Protein AF-A0A6J4LYB2-F1 (afdb_monomer_lite)

Foldseek 3Di:
DVVVCVVVVNPDDDDDDPVNLVVCLPDLNNVCVCCPPVVDDDDPVSVVSVCVPCVVVVVVVVVVVVVVVVQVVLLVVLVVQQQPFFFKKKKKFFFPDWDDCVQLDWKKKWKWWADPPPQWQWHIKIWMWTWDDDVVDDTDIKIKIWTWGWFQDFDPDDDDDTDRDTDTDTFIDFDDDDDGTDRMDMGMGGHDPVPPPPTDGIGNNRSAFIWMKMKMFPSVLQGTQKMFMDTPQFTQWMDGPVQWDWAWDQCVPVPPCDVDDDDPVRNPTTMTITGGVPDPTIGRHVPHRTDGNDDPPPD

pLDDT: mean 74.12, std 17.48, range [31.11, 93.94]

Secondary structure (DSSP, 8-state):
-HHHHHTTT--------HHHHHHHHHSTTTHHHHHHTT-PPPPHHHHHHHHHHHHHHHHHHHHHHHHHHHHHHHHHHHHHHTTSB--EEEEEEEEEEEE-HHHH-S-EEEEEEE-SSS-SSEEEEEEEEEEEEETTEEEEEEEEEEEEEEEEE----SSS----EEEEEEE-------SS-EEEEEEEEE--TTS---S-PPBGGGGTT-EEEEEEEHHHHTTEEEEEEEETTEEEEEEETTTEEEEEE-HHHH-TT-SSPPPHHHHTSPEEEEEETT-SSEEP--SSPPPBS-PPP--

Organism: NCBI:txid203437

Structure (mmCIF, N/CA/C/O backbone):
data_AF-A0A6J4LYB2-F1
#
_entry.id   AF-A0A6J4LYB2-F1
#
loop_
_atom_site.group_PDB
_atom_site.id
_atom_site.type_symbol
_atom_site.label_atom_id
_atom_site.label_alt_id
_atom_site.label_comp_id
_atom_site.label_asym_id
_atom_site.label_entity_id
_atom_site.label_seq_id
_atom_site.pdbx_PDB_ins_code
_atom_site.Cartn_x
_atom_site.Cartn_y
_atom_site.Cartn_z
_atom_site.occupancy
_atom_site.B_iso_or_equiv
_atom_site.auth_seq_id
_atom_site.auth_comp_id
_atom_site.auth_asym_id
_atom_site.auth_atom_id
_atom_site.pdbx_PDB_model_num
ATOM 1 N N . MET A 1 1 ? -36.894 -29.390 40.371 1.00 54.56 1 MET A N 1
ATOM 2 C CA . MET A 1 1 ? -36.621 -28.093 39.705 1.00 54.56 1 MET A CA 1
ATOM 3 C C . MET A 1 1 ? -35.596 -28.221 38.573 1.00 54.56 1 MET A C 1
ATOM 5 O O . MET A 1 1 ? -35.936 -27.873 37.451 1.00 54.56 1 MET A O 1
ATOM 9 N N . ALA A 1 2 ? -34.416 -28.811 38.806 1.00 55.34 2 ALA A N 1
ATOM 10 C CA . ALA A 1 2 ? -33.354 -28.963 37.793 1.00 55.34 2 ALA A CA 1
ATOM 11 C C . ALA A 1 2 ? -33.771 -29.692 36.489 1.00 55.34 2 ALA A C 1
ATOM 13 O O . ALA A 1 2 ? -33.409 -29.270 35.396 1.00 55.34 2 ALA A O 1
ATOM 14 N N . LEU A 1 3 ? -34.611 -30.732 36.581 1.00 55.22 3 LEU A N 1
ATOM 15 C CA . LEU A 1 3 ? -35.122 -31.490 35.422 1.00 55.22 3 LEU A CA 1
ATOM 16 C C . LEU A 1 3 ? -36.069 -30.681 34.510 1.00 55.22 3 LEU A C 1
ATOM 18 O O . LEU A 1 3 ? -36.157 -30.953 33.315 1.00 55.22 3 LEU A O 1
ATOM 22 N N . LYS A 1 4 ? -36.762 -29.673 35.061 1.00 66.94 4 LYS A N 1
ATOM 23 C CA . LYS A 1 4 ? -37.640 -28.760 34.304 1.00 66.94 4 LYS A CA 1
ATOM 24 C C . LYS A 1 4 ? -36.830 -27.651 33.617 1.00 66.94 4 LYS A C 1
ATOM 26 O O . LYS A 1 4 ? -37.165 -27.272 32.505 1.00 66.94 4 LYS A O 1
ATOM 31 N N . ALA A 1 5 ? -35.749 -27.189 34.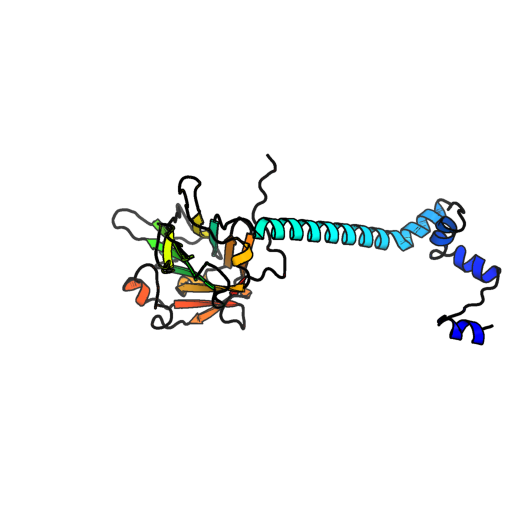255 1.00 65.12 5 ALA A N 1
ATOM 32 C CA . ALA A 1 5 ? -34.856 -26.147 33.741 1.00 65.12 5 ALA A CA 1
ATOM 33 C C . ALA A 1 5 ? -33.996 -26.628 32.557 1.00 65.12 5 ALA A C 1
ATOM 35 O O . ALA A 1 5 ? -33.905 -25.932 31.549 1.00 65.12 5 ALA A O 1
ATOM 36 N N . ARG A 1 6 ? -33.463 -27.859 32.610 1.00 66.19 6 ARG A N 1
ATOM 37 C CA . ARG A 1 6 ? -32.728 -28.449 31.472 1.00 66.19 6 ARG A CA 1
ATOM 38 C C . ARG A 1 6 ? -33.591 -28.623 30.220 1.00 66.19 6 ARG A C 1
ATOM 40 O O . ARG A 1 6 ? -33.112 -28.403 29.117 1.00 66.19 6 ARG A O 1
ATOM 47 N N . LYS A 1 7 ? -34.878 -28.958 30.379 1.00 73.44 7 LYS A N 1
ATOM 48 C CA . LYS A 1 7 ? -35.835 -29.018 29.258 1.00 73.44 7 LYS A CA 1
ATOM 49 C C . LYS A 1 7 ? -36.117 -27.651 28.613 1.00 73.44 7 LYS A C 1
ATOM 51 O O . LYS A 1 7 ? -36.632 -27.629 27.504 1.00 73.44 7 LYS A O 1
ATOM 56 N N . ALA A 1 8 ? -35.785 -26.545 29.283 1.00 74.88 8 ALA A N 1
ATOM 57 C CA . ALA A 1 8 ? -35.933 -25.179 28.778 1.00 74.88 8 ALA A CA 1
ATOM 58 C C . ALA A 1 8 ? -34.613 -24.581 28.242 1.00 74.88 8 ALA A C 1
ATOM 60 O O . ALA A 1 8 ? -34.546 -23.379 28.013 1.00 74.88 8 ALA A O 1
ATOM 61 N N . GLY A 1 9 ? -33.562 -25.394 28.064 1.00 78.94 9 GLY A N 1
ATOM 62 C CA . GLY A 1 9 ? -32.272 -24.940 27.524 1.00 78.94 9 GLY A CA 1
ATOM 63 C C . GLY A 1 9 ? -31.350 -24.257 28.539 1.00 78.94 9 GLY A C 1
ATOM 64 O O . GLY A 1 9 ? -30.361 -23.649 28.149 1.00 78.94 9 GLY A O 1
ATOM 65 N N . ILE A 1 10 ? -31.649 -24.344 29.839 1.00 71.62 10 ILE A N 1
ATOM 66 C CA . ILE A 1 10 ? -30.802 -23.761 30.884 1.00 71.62 10 ILE A CA 1
ATOM 67 C C . ILE A 1 10 ? -29.710 -24.774 31.261 1.00 71.62 10 ILE A C 1
ATOM 69 O O . ILE A 1 10 ? -29.999 -25.804 31.879 1.00 71.62 10 ILE A O 1
ATOM 73 N N . GLU A 1 11 ? -28.462 -24.483 30.881 1.00 72.38 11 GLU A N 1
ATOM 74 C CA . GLU A 1 11 ? -27.293 -25.350 31.113 1.00 72.38 11 GLU A CA 1
ATOM 75 C C . GLU A 1 11 ? -26.788 -25.328 32.563 1.00 72.38 11 GLU A C 1
ATOM 77 O O . GLU A 1 11 ? -26.289 -26.343 33.055 1.00 72.38 11 GLU A O 1
ATOM 82 N N . PHE A 1 12 ? -26.967 -24.211 33.273 1.00 68.31 12 PHE A N 1
ATOM 83 C CA . PHE A 1 12 ? -26.454 -24.015 34.627 1.00 68.31 12 PHE A CA 1
ATOM 84 C C . PHE A 1 12 ? -27.485 -23.324 35.527 1.00 68.31 12 PHE A C 1
ATOM 86 O O . PHE A 1 12 ? -28.098 -22.330 35.144 1.00 68.31 12 PHE A O 1
ATOM 93 N N . VAL A 1 13 ? -27.683 -23.862 36.734 1.00 73.94 13 VAL A N 1
ATOM 94 C CA . VAL A 1 13 ? -28.545 -23.281 37.771 1.00 73.94 13 VAL A CA 1
ATOM 95 C C . VAL A 1 13 ? -27.754 -23.257 39.070 1.00 73.94 13 VAL A C 1
ATOM 97 O O . VAL A 1 13 ? -27.497 -24.315 39.643 1.00 73.94 13 VAL A O 1
ATOM 100 N N . ASP A 1 14 ? -27.400 -22.060 39.532 1.00 75.69 14 ASP A N 1
ATOM 101 C CA . ASP A 1 14 ? -26.816 -21.856 40.857 1.00 75.69 14 ASP A CA 1
ATOM 102 C C . ASP A 1 14 ? -27.898 -21.390 41.837 1.00 75.69 14 ASP A C 1
ATOM 104 O O . ASP A 1 14 ? -28.710 -20.515 41.524 1.00 75.69 14 ASP A O 1
ATOM 108 N N . VAL A 1 15 ? -27.934 -21.996 43.022 1.00 81.38 15 VAL A N 1
ATOM 109 C CA . VAL A 1 15 ? -28.885 -21.641 44.080 1.00 81.38 15 VAL A CA 1
ATOM 110 C C . VAL A 1 15 ? -28.128 -20.859 45.138 1.00 81.38 15 VAL A C 1
ATOM 112 O O . VAL A 1 15 ? -27.471 -21.421 46.014 1.00 81.38 15 VAL A O 1
ATOM 115 N N . LEU A 1 16 ? -28.237 -19.537 45.059 1.00 82.12 16 LEU A N 1
ATOM 116 C CA . LEU A 1 16 ? -27.582 -18.631 45.992 1.00 82.12 16 LEU A CA 1
ATOM 117 C C . LEU A 1 16 ? -28.494 -18.336 47.182 1.00 82.12 16 LEU A C 1
ATOM 119 O O . LEU A 1 16 ? -29.632 -17.892 47.038 1.00 82.12 16 LEU A O 1
ATOM 123 N N . HIS A 1 17 ? -27.975 -18.550 48.386 1.00 87.19 17 HIS A N 1
ATOM 124 C CA . HIS A 1 17 ? -28.614 -18.068 49.608 1.00 87.19 17 HIS A CA 1
ATOM 125 C C . HIS A 1 17 ? -28.361 -16.564 49.765 1.00 87.19 17 HIS A C 1
ATOM 127 O O . HIS A 1 17 ? -27.349 -16.053 49.279 1.00 87.19 17 HIS A O 1
ATOM 133 N N . ARG A 1 18 ? -29.250 -15.860 50.482 1.00 86.88 18 ARG A N 1
ATOM 134 C CA . ARG A 1 18 ? -29.205 -14.393 50.653 1.00 86.88 18 ARG A CA 1
ATOM 135 C C . ARG A 1 18 ? -27.814 -13.873 51.024 1.00 86.88 18 ARG A C 1
ATOM 137 O O . ARG A 1 18 ? -27.366 -12.884 50.459 1.00 86.88 18 ARG A O 1
ATOM 144 N N . GLU A 1 19 ? -27.136 -14.555 51.940 1.00 87.50 19 GLU A N 1
ATOM 145 C CA . GLU A 1 19 ? -25.815 -14.147 52.418 1.00 87.50 19 GLU A CA 1
ATOM 146 C C . GLU A 1 19 ? -24.733 -14.272 51.340 1.00 87.50 19 GLU A C 1
ATOM 148 O O . GLU A 1 19 ? -23.921 -13.374 51.151 1.00 87.50 19 GLU A O 1
ATOM 153 N N . ARG A 1 20 ? -24.771 -15.348 50.552 1.00 86.50 20 ARG A N 1
ATOM 154 C CA . ARG A 1 20 ? -23.831 -15.557 49.447 1.00 86.50 20 ARG A CA 1
ATOM 155 C C . ARG A 1 20 ? -24.062 -14.554 48.318 1.00 86.50 20 ARG A C 1
ATOM 157 O O . ARG A 1 20 ? -23.108 -14.075 47.718 1.00 86.50 20 ARG A O 1
ATOM 164 N N . LEU A 1 21 ? -25.324 -14.210 48.068 1.00 85.94 21 LEU A N 1
ATOM 165 C CA . LEU A 1 21 ? -25.704 -13.183 47.103 1.00 85.94 21 LEU A CA 1
ATOM 166 C C . LEU A 1 21 ? -25.246 -11.788 47.559 1.00 85.94 21 LEU A C 1
ATOM 168 O O . LEU A 1 21 ? -24.725 -11.036 46.744 1.00 85.94 21 LEU A O 1
ATOM 172 N N . ARG A 1 22 ? -25.355 -11.476 48.859 1.00 86.75 22 ARG A N 1
ATOM 173 C CA . ARG A 1 22 ? -24.789 -10.253 49.454 1.00 86.75 22 ARG A CA 1
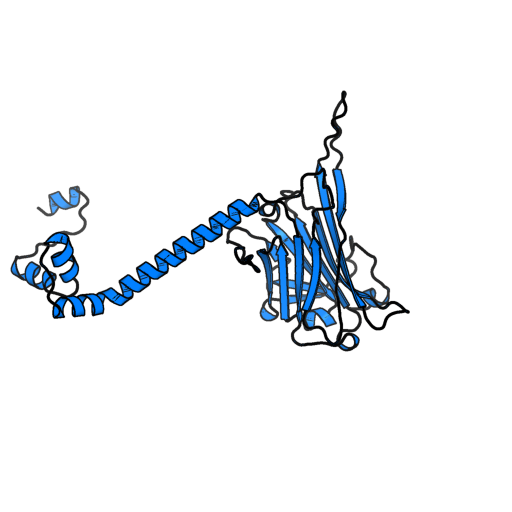ATOM 174 C C . ARG A 1 22 ? -23.280 -10.174 49.231 1.00 86.75 22 ARG A C 1
ATOM 176 O O . ARG A 1 22 ? -22.812 -9.197 48.666 1.00 86.75 22 ARG A O 1
ATOM 183 N N . ILE A 1 23 ? -22.546 -11.228 49.587 1.00 87.00 23 ILE A N 1
ATOM 184 C CA . ILE A 1 23 ? -21.082 -11.282 49.435 1.00 87.00 23 ILE A CA 1
ATOM 185 C C . ILE A 1 23 ? -20.659 -11.068 47.975 1.00 87.00 23 ILE A C 1
ATOM 187 O O . ILE A 1 23 ? -19.718 -10.326 47.712 1.00 87.00 23 ILE A O 1
ATOM 191 N N . LEU A 1 24 ? -21.356 -11.691 47.019 1.00 87.38 24 LEU A N 1
ATOM 192 C CA . LEU A 1 24 ? -21.065 -11.518 45.593 1.00 87.38 24 LEU A CA 1
ATOM 193 C C . LEU A 1 24 ? -21.338 -10.088 45.114 1.00 87.38 24 LEU A C 1
ATOM 195 O O . LEU A 1 24 ? -20.547 -9.548 44.347 1.00 87.38 24 LEU A O 1
ATOM 199 N N . LEU A 1 25 ? -22.435 -9.479 45.569 1.00 87.56 25 LEU A N 1
ATOM 200 C CA . LEU A 1 25 ? -22.799 -8.106 45.222 1.00 87.56 25 LEU A CA 1
ATOM 201 C C . LEU A 1 25 ? -21.871 -7.062 45.857 1.00 87.56 25 LEU A C 1
ATOM 203 O O . LEU A 1 25 ? -21.622 -6.033 45.237 1.00 87.56 25 LEU A O 1
ATOM 207 N N . ASP A 1 26 ? -21.358 -7.327 47.057 1.00 87.31 26 ASP A N 1
ATOM 208 C CA . ASP A 1 26 ? -20.425 -6.447 47.771 1.00 87.31 26 ASP A CA 1
ATOM 209 C C . ASP A 1 26 ? -18.973 -6.589 47.277 1.00 87.31 26 ASP A C 1
ATOM 211 O O . ASP A 1 26 ? -18.116 -5.770 47.607 1.00 87.31 26 ASP A O 1
ATOM 215 N N . GLY A 1 27 ? -18.687 -7.611 46.464 1.00 86.06 27 GLY A N 1
ATOM 216 C CA . GLY A 1 27 ? -17.396 -7.792 45.810 1.00 86.06 27 GLY A CA 1
ATOM 217 C C . GLY A 1 27 ? -17.209 -6.903 44.566 1.00 86.06 27 GLY A C 1
ATOM 218 O O . GLY A 1 27 ? -18.190 -6.435 43.986 1.00 86.06 27 GLY A O 1
ATOM 219 N N . PRO A 1 28 ? -15.963 -6.724 44.077 1.00 84.50 28 PRO A N 1
ATOM 220 C CA . PRO A 1 28 ? -15.638 -5.848 42.938 1.00 84.50 28 PRO A CA 1
ATOM 221 C C . PRO A 1 28 ? -16.412 -6.154 41.647 1.00 84.50 28 PRO A C 1
ATOM 223 O O . PRO A 1 28 ? -16.726 -5.248 40.873 1.00 84.50 28 PRO A O 1
ATOM 226 N N . ASP A 1 29 ? -16.730 -7.429 41.416 1.00 85.81 29 ASP A N 1
ATOM 227 C CA . ASP A 1 29 ? -17.478 -7.876 40.239 1.00 85.81 29 ASP A CA 1
ATOM 228 C C . ASP A 1 29 ? -19.001 -7.634 40.389 1.00 85.81 29 ASP A C 1
ATOM 230 O O . ASP A 1 29 ? -19.727 -7.569 39.398 1.00 85.81 29 ASP A O 1
ATOM 234 N N . GLY A 1 30 ? -19.494 -7.445 41.619 1.00 89.06 30 GLY A N 1
ATOM 235 C CA . GLY A 1 30 ? -20.903 -7.204 41.943 1.00 89.06 30 GLY A CA 1
ATOM 236 C C . GLY A 1 30 ? -21.306 -5.730 42.035 1.00 89.06 30 GLY A C 1
ATOM 237 O O . GLY A 1 30 ? -22.491 -5.412 41.885 1.00 89.06 30 GLY A O 1
ATOM 238 N N . LEU A 1 31 ? -20.338 -4.820 42.206 1.00 91.31 31 LEU A N 1
ATOM 239 C CA . LEU A 1 31 ? -20.582 -3.375 42.330 1.00 91.31 31 LEU A CA 1
ATOM 240 C C . LEU A 1 31 ? -21.328 -2.802 41.114 1.00 91.31 31 LEU A C 1
ATOM 242 O O . LEU A 1 31 ? -22.255 -2.005 41.273 1.00 91.31 31 LEU A O 1
ATOM 246 N N . ALA A 1 32 ? -20.986 -3.263 39.906 1.00 87.12 32 ALA A N 1
ATOM 247 C CA . ALA A 1 32 ? -21.669 -2.870 38.673 1.00 87.12 32 ALA A CA 1
ATOM 248 C C . ALA A 1 32 ? -23.157 -3.253 38.705 1.00 87.12 32 ALA A C 1
ATOM 250 O O . ALA A 1 32 ? -24.024 -2.433 38.409 1.00 87.12 32 ALA A O 1
ATOM 251 N N . ALA A 1 33 ? -23.462 -4.484 39.126 1.00 88.88 33 ALA A N 1
ATOM 252 C CA . ALA A 1 33 ? -24.828 -4.986 39.205 1.00 88.88 33 ALA A CA 1
ATOM 253 C C . ALA A 1 33 ? -25.643 -4.292 40.312 1.00 88.88 33 ALA A C 1
ATOM 255 O O . ALA A 1 33 ? -26.822 -3.988 40.102 1.00 88.88 33 ALA A O 1
ATOM 256 N N . ARG A 1 34 ? -25.019 -3.981 41.462 1.00 91.81 34 ARG A N 1
ATOM 257 C CA . ARG A 1 34 ? -25.632 -3.169 42.533 1.00 91.81 34 ARG A CA 1
ATOM 258 C C . ARG A 1 34 ? -26.055 -1.799 42.018 1.00 91.81 34 ARG A C 1
ATOM 260 O O . ARG A 1 34 ? -27.186 -1.379 42.259 1.00 91.81 34 ARG A O 1
ATOM 267 N N . PHE A 1 35 ? -25.174 -1.127 41.289 1.00 89.19 35 PHE A N 1
ATOM 268 C CA . PHE A 1 35 ? -25.470 0.193 40.754 1.00 89.19 35 PHE A CA 1
ATOM 269 C C . PHE A 1 35 ? -26.498 0.135 39.613 1.00 89.19 35 PHE A C 1
ATOM 271 O O . PHE A 1 35 ? -27.508 0.833 39.651 1.00 89.19 35 PHE A O 1
ATOM 278 N N . GLN A 1 36 ? -26.294 -0.740 38.626 1.00 88.56 36 GLN A N 1
ATOM 279 C CA . GLN A 1 36 ? -27.103 -0.798 37.406 1.00 88.56 36 GLN A CA 1
ATOM 280 C C . GLN A 1 36 ? -28.514 -1.354 37.635 1.00 88.56 36 GLN A C 1
ATOM 282 O O . GLN A 1 36 ? -29.490 -0.783 37.147 1.00 88.56 36 GLN A O 1
ATOM 287 N N . PHE A 1 37 ? -28.635 -2.477 38.348 1.00 91.31 37 PHE A N 1
ATOM 288 C CA . PHE A 1 37 ? -29.903 -3.208 38.455 1.00 91.31 37 PHE A CA 1
ATOM 289 C C . PHE A 1 37 ? -30.631 -2.938 39.767 1.00 91.31 37 PHE A C 1
ATOM 291 O O . PHE A 1 37 ? -31.858 -2.872 39.776 1.00 91.31 37 PHE A O 1
ATOM 298 N N . LEU A 1 38 ? -29.892 -2.754 40.865 1.00 90.00 38 LEU A N 1
ATOM 299 C CA . LEU A 1 38 ? -30.482 -2.477 42.180 1.00 90.00 38 LEU A CA 1
ATOM 300 C C . LEU A 1 38 ? -30.561 -0.979 42.496 1.00 90.00 38 LEU A C 1
ATOM 302 O O . LEU A 1 38 ? -31.219 -0.608 43.466 1.00 90.00 38 LEU A O 1
ATOM 306 N N . ARG A 1 39 ? -29.930 -0.122 41.676 1.00 89.81 39 ARG A N 1
ATOM 307 C CA . ARG A 1 39 ? -29.890 1.343 41.842 1.00 89.81 39 ARG A CA 1
ATOM 308 C C . ARG A 1 39 ? -29.354 1.784 43.206 1.00 89.81 39 ARG A C 1
ATOM 310 O O . ARG A 1 39 ? -29.756 2.817 43.734 1.00 89.81 39 ARG A O 1
ATOM 317 N N . ILE A 1 40 ? -28.448 0.995 43.778 1.00 90.75 40 ILE A N 1
ATOM 318 C CA . ILE A 1 40 ? -27.777 1.330 45.033 1.00 90.75 40 ILE A CA 1
ATOM 319 C C . ILE A 1 40 ? -26.555 2.187 44.678 1.00 90.75 40 ILE A C 1
ATOM 321 O O . ILE A 1 40 ? -25.694 1.701 43.940 1.00 90.75 40 ILE A O 1
ATOM 325 N N . PRO A 1 41 ? -26.458 3.440 45.159 1.00 91.19 41 PRO A N 1
ATOM 326 C CA . PRO A 1 41 ? -25.309 4.289 44.871 1.00 91.19 41 PRO A CA 1
ATOM 327 C C . PRO A 1 41 ? -24.034 3.693 45.476 1.00 91.19 41 PRO A C 1
ATOM 329 O O . PRO A 1 41 ? -24.060 3.128 46.570 1.00 91.19 41 PRO A O 1
ATOM 332 N N . LEU A 1 42 ? -22.924 3.825 44.751 1.00 91.88 42 LEU A N 1
ATOM 333 C CA . LEU A 1 42 ? -21.602 3.400 45.206 1.00 91.88 42 LEU A CA 1
ATOM 334 C C . LEU A 1 42 ? -20.943 4.530 46.002 1.00 91.88 42 LEU A C 1
ATOM 336 O O . LEU A 1 42 ? -20.944 5.680 45.557 1.00 91.88 42 LEU A O 1
ATOM 340 N N . SER A 1 43 ? -20.345 4.200 47.144 1.00 93.50 43 SER A N 1
ATOM 341 C CA . SER A 1 43 ? -19.448 5.100 47.881 1.00 93.50 43 SER A CA 1
ATOM 342 C C . SER A 1 43 ? -18.166 5.393 47.090 1.00 93.50 43 SER A C 1
ATOM 344 O O . SER A 1 43 ? -17.825 4.659 46.166 1.00 93.50 43 SER A O 1
ATOM 346 N N . GLU A 1 44 ? -17.410 6.432 47.459 1.00 93.94 44 GLU A N 1
ATOM 347 C CA . GLU A 1 44 ? -16.148 6.770 46.773 1.00 93.94 44 GLU A CA 1
ATOM 348 C C . GLU A 1 44 ? -15.139 5.609 46.769 1.00 93.94 44 GLU A C 1
ATOM 350 O O . GLU A 1 44 ? -14.503 5.339 45.751 1.00 93.94 44 GLU A O 1
ATOM 355 N N . ALA A 1 45 ? -15.033 4.863 47.873 1.00 92.31 45 ALA A N 1
ATOM 356 C CA . ALA A 1 45 ? -14.152 3.698 47.963 1.00 92.31 45 ALA A CA 1
ATOM 357 C C . ALA A 1 45 ? -14.608 2.544 47.046 1.00 92.31 45 ALA A C 1
ATOM 359 O O . ALA A 1 45 ? -13.785 1.890 46.398 1.00 92.31 45 ALA A O 1
ATOM 360 N N . GLU A 1 46 ? -15.922 2.309 46.949 1.00 92.00 46 GLU A N 1
ATOM 361 C CA . GLU A 1 46 ? -16.496 1.327 46.019 1.00 92.00 46 GLU A CA 1
ATOM 362 C C . GLU A 1 46 ? -16.308 1.775 44.559 1.00 92.00 46 GLU A C 1
ATOM 364 O O . GLU A 1 46 ? -15.966 0.956 43.708 1.00 92.00 46 GLU A O 1
ATOM 369 N N . GLN A 1 47 ? -16.442 3.072 44.259 1.00 91.00 47 GLN A N 1
ATOM 370 C CA . GLN A 1 47 ? -16.164 3.622 42.927 1.00 91.00 47 GLN A CA 1
ATOM 371 C C . GLN A 1 47 ? -14.692 3.440 42.537 1.00 91.00 47 GLN A C 1
ATOM 373 O O . GLN A 1 47 ? -14.404 2.966 41.437 1.00 91.00 47 GLN A O 1
ATOM 378 N N . ALA A 1 48 ? -13.754 3.743 43.439 1.00 91.00 48 ALA A N 1
ATOM 379 C CA . ALA A 1 48 ? -12.327 3.522 43.206 1.00 91.00 48 ALA A CA 1
ATOM 380 C C . ALA A 1 48 ? -12.020 2.038 42.939 1.00 91.00 48 ALA A C 1
ATOM 382 O O . ALA A 1 48 ? -11.285 1.710 42.009 1.00 91.00 48 ALA A O 1
ATOM 383 N N . THR A 1 49 ? -12.646 1.135 43.701 1.00 91.25 49 THR A N 1
ATOM 384 C CA . THR A 1 49 ? -12.517 -0.321 43.521 1.00 91.25 49 THR A CA 1
ATOM 385 C C . THR A 1 49 ? -13.077 -0.776 42.170 1.00 91.25 49 THR A C 1
ATOM 387 O O . THR A 1 49 ? -12.456 -1.587 41.481 1.00 91.25 49 THR A O 1
ATOM 390 N N . PHE A 1 50 ? -14.218 -0.222 41.753 1.00 90.56 50 PHE A N 1
ATOM 391 C CA . PHE A 1 50 ? -14.807 -0.480 40.442 1.00 90.56 50 PHE A CA 1
ATOM 392 C C . PHE A 1 50 ? -13.870 -0.044 39.307 1.00 90.56 50 PHE A C 1
ATOM 394 O O . PHE A 1 50 ? -13.582 -0.845 38.418 1.00 90.56 50 PHE A O 1
ATOM 401 N N . PHE A 1 51 ? -13.338 1.182 39.345 1.00 89.94 51 PHE A N 1
ATOM 402 C CA . PHE A 1 51 ? -12.426 1.668 38.304 1.00 89.94 51 PHE A CA 1
ATOM 403 C C . PHE A 1 51 ? -11.074 0.948 38.311 1.00 89.94 51 PHE A C 1
ATOM 405 O O . PHE A 1 51 ? -10.541 0.673 37.240 1.00 89.94 51 PHE A O 1
ATOM 412 N N . ALA A 1 52 ? -10.547 0.562 39.475 1.00 90.06 52 ALA A N 1
ATOM 413 C CA . ALA A 1 52 ? -9.333 -0.250 39.555 1.00 90.06 52 ALA A CA 1
ATOM 414 C C . ALA A 1 52 ? -9.510 -1.629 38.891 1.00 90.06 52 ALA A C 1
ATOM 416 O O . ALA A 1 52 ? -8.576 -2.159 38.293 1.00 90.06 52 ALA A O 1
ATOM 417 N N . ARG A 1 53 ? -10.716 -2.207 38.976 1.00 89.19 53 ARG A N 1
ATOM 418 C CA . ARG A 1 53 ? -11.040 -3.513 38.390 1.00 89.19 53 ARG A CA 1
ATOM 419 C C . ARG A 1 53 ? -11.379 -3.436 36.900 1.00 89.19 53 ARG A C 1
ATOM 421 O O . ARG A 1 53 ? -10.878 -4.245 36.123 1.00 89.19 53 ARG A O 1
ATOM 428 N N . TRP A 1 54 ? -12.239 -2.495 36.516 1.00 87.94 54 TRP A N 1
ATOM 429 C CA . TRP A 1 54 ? -12.873 -2.448 35.194 1.00 87.94 54 TRP A CA 1
ATOM 430 C C . TRP A 1 54 ? -12.368 -1.309 34.304 1.00 87.94 54 TRP A C 1
ATOM 432 O O . TRP A 1 54 ? -12.588 -1.350 33.097 1.00 87.94 54 TRP A O 1
ATOM 442 N N . GLY A 1 55 ? -11.676 -0.308 34.856 1.00 87.56 55 GLY A N 1
ATOM 443 C CA . GLY A 1 55 ? -11.273 0.906 34.138 1.00 87.56 55 GLY A CA 1
ATOM 444 C C . GLY A 1 55 ? -10.459 0.616 32.879 1.00 87.56 55 GLY A C 1
ATOM 445 O O . GLY A 1 55 ? -10.810 1.091 31.802 1.00 87.56 55 GLY A O 1
ATOM 446 N N . THR A 1 56 ? -9.448 -0.251 32.981 1.00 90.25 56 THR A N 1
ATOM 447 C CA . THR A 1 56 ? -8.633 -0.670 31.830 1.00 90.25 56 THR A CA 1
ATOM 448 C C . THR A 1 56 ? -9.468 -1.358 30.752 1.00 90.25 56 THR A C 1
ATOM 450 O O . THR A 1 56 ? -9.292 -1.083 29.570 1.00 90.25 56 THR A O 1
ATOM 453 N N . GLN A 1 57 ? -10.406 -2.227 31.139 1.00 88.56 57 GLN A N 1
ATOM 454 C CA . GLN A 1 57 ? -11.251 -2.952 30.185 1.00 88.56 57 GLN A CA 1
ATOM 455 C C . GLN A 1 57 ? -12.250 -2.023 29.491 1.00 88.56 57 GLN A C 1
ATOM 457 O O . GLN A 1 57 ? -12.469 -2.149 28.289 1.00 88.56 57 GLN A O 1
ATOM 462 N N . ILE A 1 58 ? -12.825 -1.065 30.225 1.00 88.38 58 ILE A N 1
ATOM 463 C CA . ILE A 1 58 ? -13.700 -0.034 29.657 1.00 88.38 58 ILE A CA 1
ATOM 464 C C . ILE A 1 58 ? -12.914 0.809 28.656 1.00 88.38 58 ILE A C 1
ATOM 466 O O . ILE A 1 58 ? -13.372 0.991 27.531 1.00 88.38 58 ILE A O 1
ATOM 470 N N . GLN A 1 59 ? -11.723 1.278 29.033 1.00 89.19 59 GLN A N 1
ATOM 471 C CA . GLN A 1 59 ? -10.870 2.066 28.148 1.00 89.19 59 GLN A CA 1
ATOM 472 C C . GLN A 1 59 ? -10.524 1.287 26.874 1.00 89.19 59 GLN A C 1
ATOM 474 O O . GLN A 1 59 ? -10.725 1.799 25.778 1.00 89.19 59 GLN A O 1
ATOM 479 N N . GLN A 1 60 ? -10.087 0.032 27.004 1.00 91.69 60 GLN A N 1
ATOM 480 C CA . GLN A 1 60 ? -9.784 -0.832 25.862 1.00 91.69 60 GLN A CA 1
ATOM 481 C C . GLN A 1 60 ? -11.001 -1.042 24.961 1.00 91.69 60 GLN A C 1
ATOM 483 O O . GLN A 1 60 ? -10.884 -0.915 23.746 1.00 91.69 60 GLN A O 1
ATOM 488 N N . LEU A 1 61 ? -12.174 -1.320 25.537 1.00 92.12 61 LEU A N 1
ATOM 489 C CA . LEU A 1 61 ? -13.403 -1.505 24.772 1.00 92.12 61 LEU A CA 1
ATOM 490 C C . LEU A 1 61 ? -13.775 -0.231 24.014 1.00 92.12 61 LEU A C 1
ATOM 492 O O . LEU A 1 61 ? -14.119 -0.304 22.839 1.00 92.12 61 LEU A O 1
ATOM 496 N N . VAL A 1 62 ? -13.698 0.931 24.662 1.00 90.25 62 VAL A N 1
ATOM 497 C CA . VAL A 1 62 ? -14.007 2.219 24.033 1.00 90.25 62 VAL A CA 1
ATOM 498 C C . VAL A 1 62 ? -13.031 2.505 22.890 1.00 90.25 62 VAL A C 1
ATOM 500 O O . VAL A 1 62 ? -13.479 2.757 21.773 1.00 90.25 62 VAL A O 1
ATOM 503 N N . THR A 1 63 ? -11.723 2.383 23.125 1.00 92.25 63 THR A N 1
ATOM 504 C CA . THR A 1 63 ? -10.690 2.587 22.098 1.00 92.25 63 THR A CA 1
ATOM 505 C C . THR A 1 63 ? -10.879 1.640 20.913 1.00 92.25 63 THR A C 1
ATOM 507 O O . THR A 1 63 ? -10.989 2.099 19.780 1.00 92.25 63 THR A O 1
ATOM 510 N N . GLN A 1 64 ? -11.048 0.337 21.157 1.00 92.00 64 GLN A N 1
ATOM 511 C CA . GLN A 1 64 ? -11.272 -0.651 20.094 1.00 92.00 64 GLN A CA 1
ATOM 512 C C . GLN A 1 64 ? -12.548 -0.375 19.289 1.00 92.00 64 GLN A C 1
ATOM 514 O O . GLN A 1 64 ? -12.603 -0.628 18.084 1.00 92.00 64 GLN A O 1
ATOM 519 N N . ARG A 1 65 ? -13.611 0.116 19.940 1.00 91.25 65 ARG A N 1
ATOM 520 C CA . ARG A 1 65 ? -14.857 0.474 19.251 1.00 91.25 65 ARG A CA 1
ATOM 521 C C . ARG A 1 65 ? -14.660 1.687 18.351 1.00 91.25 65 ARG A C 1
ATOM 523 O O . ARG A 1 65 ? -15.144 1.639 17.223 1.00 91.25 65 ARG A O 1
ATOM 530 N N . PHE A 1 66 ? -13.947 2.714 18.810 1.00 92.31 66 PHE A N 1
ATOM 531 C CA . PHE A 1 66 ? -13.619 3.876 17.982 1.00 92.31 66 PHE A CA 1
ATOM 532 C C . PHE A 1 66 ? -12.738 3.495 16.791 1.00 92.31 66 PHE A C 1
ATOM 534 O O . PHE A 1 66 ? -13.118 3.786 15.662 1.00 92.31 66 PHE A O 1
ATOM 541 N N . GLU A 1 67 ? -11.669 2.725 17.004 1.00 89.62 67 GLU A N 1
ATOM 542 C CA . GLU A 1 67 ? -10.811 2.223 15.919 1.00 89.62 67 GLU A CA 1
ATOM 543 C C . GLU A 1 67 ? -11.601 1.408 14.877 1.00 89.62 67 GLU A C 1
ATOM 545 O O . GLU A 1 67 ? -11.342 1.477 13.676 1.00 89.62 67 GLU A O 1
ATOM 550 N N . ASN A 1 68 ? -12.593 0.625 15.315 1.00 90.88 68 ASN A N 1
ATOM 551 C CA . ASN A 1 68 ? -13.463 -0.135 14.414 1.00 90.88 68 ASN A CA 1
ATOM 552 C C . ASN A 1 68 ? -14.400 0.784 13.612 1.00 90.88 68 ASN A C 1
ATOM 554 O O . ASN A 1 68 ? -14.591 0.571 12.414 1.00 90.88 68 ASN A O 1
ATOM 558 N N . VAL A 1 69 ? -14.970 1.812 14.249 1.00 92.06 69 VAL A N 1
ATOM 559 C CA . VAL A 1 69 ? -15.791 2.819 13.560 1.00 92.06 69 VAL A CA 1
ATOM 560 C C . VAL A 1 69 ? -14.958 3.564 12.522 1.00 92.06 69 VAL A C 1
ATOM 562 O O . VAL A 1 69 ? -15.374 3.630 11.370 1.00 92.06 69 VAL A O 1
ATOM 565 N N . GLU A 1 70 ? -13.770 4.044 12.885 1.00 89.88 70 GLU A N 1
ATOM 566 C CA . GLU A 1 70 ? -12.852 4.726 11.966 1.00 89.88 70 GLU A CA 1
ATOM 567 C C . GLU A 1 70 ? -12.477 3.835 10.780 1.00 89.88 70 GLU A C 1
ATOM 569 O O . GLU A 1 70 ? -12.628 4.240 9.630 1.00 89.88 70 GLU A O 1
ATOM 574 N N . ARG A 1 71 ? -12.093 2.577 11.029 1.00 89.00 71 ARG A N 1
ATOM 575 C CA . ARG A 1 71 ? -11.771 1.618 9.960 1.00 89.00 71 ARG A CA 1
ATOM 576 C C . ARG A 1 71 ? -12.939 1.401 8.999 1.00 89.00 71 ARG A C 1
ATOM 578 O O . ARG A 1 71 ? -12.735 1.315 7.791 1.00 89.00 71 ARG A O 1
ATOM 585 N N . LYS A 1 72 ? -14.167 1.319 9.518 1.00 92.00 72 LYS A N 1
ATOM 586 C CA . LYS A 1 72 ? -15.376 1.197 8.691 1.00 92.00 72 LYS A CA 1
ATOM 587 C C . LYS A 1 72 ? -15.660 2.465 7.894 1.00 92.00 72 LYS A C 1
ATOM 589 O O . LYS A 1 72 ? -16.059 2.351 6.740 1.00 92.00 72 LYS A O 1
ATOM 594 N N . LEU A 1 73 ? -15.455 3.641 8.484 1.00 92.56 73 LEU A N 1
ATOM 595 C CA . LEU A 1 73 ? -15.611 4.918 7.789 1.00 92.56 73 LEU A CA 1
ATOM 596 C C . LEU A 1 73 ? -14.606 5.041 6.641 1.00 92.56 73 LEU A C 1
ATOM 598 O O . LEU A 1 73 ? -15.026 5.295 5.516 1.00 92.56 73 LEU A O 1
ATOM 602 N N . TYR A 1 74 ? -13.326 4.742 6.882 1.00 90.25 74 TYR A N 1
ATOM 603 C CA . TYR A 1 74 ? -12.310 4.720 5.826 1.00 90.25 74 TYR A CA 1
ATOM 604 C C . TYR A 1 74 ? -12.640 3.719 4.720 1.00 90.25 74 TYR A C 1
ATOM 606 O O . TYR A 1 74 ? -12.482 4.025 3.540 1.00 90.25 74 TYR A O 1
ATOM 614 N N . ARG A 1 75 ? -13.153 2.535 5.078 1.00 92.94 75 ARG A N 1
ATOM 615 C CA . ARG A 1 75 ? -13.595 1.555 4.081 1.00 92.94 75 ARG A CA 1
ATOM 616 C C . ARG A 1 75 ? -14.742 2.092 3.226 1.00 92.94 75 ARG A C 1
ATOM 618 O O . ARG A 1 75 ? -14.732 1.881 2.019 1.00 92.94 75 ARG A O 1
ATOM 625 N N . LEU A 1 76 ? -15.732 2.749 3.830 1.00 93.12 76 LEU A N 1
ATOM 626 C CA . LEU A 1 76 ? -16.864 3.324 3.098 1.00 93.12 76 LEU A CA 1
ATOM 627 C C . LEU A 1 76 ? -16.424 4.456 2.165 1.00 93.12 76 LEU A C 1
ATOM 629 O O . LEU A 1 76 ? -16.859 4.478 1.016 1.00 93.12 76 LEU A O 1
ATOM 633 N N . GLU A 1 77 ? -15.543 5.346 2.631 1.00 91.44 77 GLU A N 1
ATOM 634 C CA . GLU A 1 77 ? -14.956 6.412 1.809 1.00 91.44 77 GLU A CA 1
ATOM 635 C C . GLU A 1 77 ? -14.212 5.821 0.607 1.00 91.44 77 GLU A C 1
ATOM 637 O O . GLU A 1 77 ? -14.491 6.182 -0.536 1.00 91.44 77 GLU A O 1
ATOM 642 N N . PHE A 1 78 ? -13.346 4.834 0.844 1.00 93.19 78 PHE A N 1
ATOM 643 C CA . PHE A 1 78 ? -12.623 4.156 -0.225 1.00 93.19 78 PHE A CA 1
ATOM 644 C C . PHE A 1 78 ? -13.565 3.478 -1.229 1.00 93.19 78 PHE A C 1
ATOM 646 O O . PHE A 1 78 ? -13.420 3.683 -2.429 1.00 93.19 78 PHE A O 1
ATOM 653 N N . LEU A 1 79 ? -14.572 2.725 -0.768 1.00 92.56 79 LEU A N 1
ATOM 654 C CA . LEU A 1 79 ? -15.549 2.071 -1.651 1.00 92.56 79 LEU A CA 1
ATOM 655 C C . LEU A 1 79 ? -16.371 3.076 -2.471 1.00 92.56 79 LEU A C 1
ATOM 657 O O . LEU A 1 79 ? -16.748 2.788 -3.608 1.00 92.56 79 LEU A O 1
ATOM 661 N N . GLN A 1 80 ? -16.647 4.259 -1.921 1.00 92.12 80 GLN A N 1
ATOM 662 C CA . GLN A 1 80 ? -17.257 5.348 -2.677 1.00 92.12 80 GLN A CA 1
ATOM 663 C C . GLN A 1 80 ? -16.290 5.874 -3.751 1.00 92.12 80 GLN A C 1
ATOM 665 O O . GLN A 1 80 ? -16.686 6.039 -4.909 1.00 92.12 80 GLN A O 1
ATOM 670 N N . GLU A 1 81 ? -15.021 6.090 -3.400 1.00 90.69 81 GLU A N 1
ATOM 671 C CA . GLU A 1 81 ? -13.976 6.541 -4.324 1.00 90.69 81 GLU A CA 1
ATOM 672 C C . GLU A 1 81 ? -13.589 5.479 -5.373 1.00 90.69 81 GLU A C 1
ATOM 674 O O . GLU A 1 81 ? -13.160 5.849 -6.466 1.00 90.69 81 GLU A O 1
ATOM 679 N N . CYS A 1 82 ? -13.839 4.185 -5.137 1.00 91.00 82 CYS A N 1
ATOM 680 C CA . CYS A 1 82 ? -13.661 3.114 -6.128 1.00 91.00 82 CYS A CA 1
ATOM 681 C C . CYS A 1 82 ? -14.465 3.344 -7.415 1.00 91.00 82 CYS A C 1
ATOM 683 O O . CYS A 1 82 ? -14.068 2.865 -8.477 1.00 91.00 82 CYS A O 1
ATOM 685 N N . ASN A 1 83 ? -15.573 4.086 -7.345 1.00 88.56 83 ASN A N 1
ATOM 686 C CA . ASN A 1 83 ? -16.379 4.447 -8.515 1.00 88.56 83 ASN A CA 1
ATOM 687 C C . ASN A 1 83 ? -15.850 5.688 -9.251 1.00 88.56 83 ASN A C 1
ATOM 689 O O . ASN A 1 83 ? -16.352 6.035 -10.319 1.00 88.56 83 ASN A O 1
ATOM 693 N N . SER A 1 84 ? -14.848 6.371 -8.696 1.00 87.25 84 SER A N 1
ATOM 694 C CA . SER A 1 84 ? -14.233 7.537 -9.325 1.00 87.25 84 SER A CA 1
ATOM 695 C C . SER A 1 84 ? -13.217 7.113 -10.389 1.00 87.25 84 SER A C 1
ATOM 697 O O . SER A 1 84 ? -12.525 6.108 -10.206 1.00 87.25 84 SER A O 1
ATOM 699 N N . PRO A 1 85 ? -13.083 7.878 -11.487 1.00 85.00 85 PRO A N 1
ATOM 700 C CA . PRO A 1 85 ? -12.097 7.595 -12.523 1.00 85.00 85 PRO A CA 1
ATOM 701 C C . PRO A 1 85 ? -10.673 7.659 -11.961 1.00 85.00 85 PRO A C 1
ATOM 703 O O . PRO A 1 85 ? -10.372 8.484 -11.091 1.00 85.00 85 PRO A O 1
ATOM 706 N N . VAL A 1 86 ? -9.779 6.823 -12.484 1.00 84.06 86 VAL A N 1
ATOM 707 C CA . VAL A 1 86 ? -8.344 6.916 -12.210 1.00 84.06 86 VAL A CA 1
ATOM 708 C C . VAL A 1 86 ? -7.817 8.194 -12.854 1.00 84.06 86 VAL A C 1
ATOM 710 O O . VAL A 1 86 ? -7.710 8.297 -14.071 1.00 84.06 86 VAL A O 1
ATOM 713 N N . ARG A 1 87 ? -7.522 9.197 -12.028 1.00 80.56 87 ARG A N 1
ATOM 714 C CA . ARG A 1 87 ? -6.993 10.500 -12.443 1.00 80.56 87 ARG A CA 1
ATOM 715 C C . ARG A 1 87 ? -5.481 10.503 -12.496 1.00 80.56 87 ARG A C 1
ATOM 717 O O . ARG A 1 87 ? -4.910 11.261 -13.268 1.00 80.56 87 ARG A O 1
ATOM 724 N N . SER A 1 88 ? -4.830 9.707 -11.660 1.00 81.06 88 SER A N 1
ATOM 725 C CA . SER A 1 88 ? -3.378 9.624 -11.637 1.00 81.06 88 SER A CA 1
ATOM 726 C C . SER A 1 88 ? -2.905 8.245 -11.215 1.00 81.06 88 SER A C 1
ATOM 728 O O . SER A 1 88 ? -3.536 7.610 -10.371 1.00 81.06 88 SER A O 1
ATOM 730 N N . ILE A 1 89 ? -1.787 7.810 -11.794 1.00 84.12 89 ILE A N 1
ATOM 731 C CA . ILE A 1 89 ? -1.042 6.618 -11.382 1.00 84.12 89 ILE A CA 1
ATOM 732 C C . ILE A 1 89 ? 0.432 6.999 -11.315 1.00 84.12 89 ILE A C 1
ATOM 734 O O . ILE A 1 89 ? 0.962 7.550 -12.278 1.00 84.12 89 ILE A O 1
ATOM 738 N N . TRP A 1 90 ? 1.088 6.685 -10.201 1.00 83.50 90 TRP A N 1
ATOM 739 C CA . TRP A 1 90 ? 2.499 6.983 -9.970 1.00 83.50 90 TRP A CA 1
ATOM 740 C C . TRP A 1 90 ? 3.226 5.793 -9.362 1.00 83.50 90 TRP A C 1
ATOM 742 O O . TRP A 1 90 ? 2.739 5.191 -8.406 1.00 83.50 90 TRP A O 1
ATOM 752 N N . VAL A 1 91 ? 4.430 5.522 -9.854 1.00 84.94 91 VAL A N 1
ATOM 753 C CA . VAL A 1 91 ? 5.439 4.733 -9.155 1.00 84.94 91 VAL A CA 1
ATOM 754 C C . VAL A 1 91 ? 6.410 5.673 -8.448 1.00 84.94 91 VAL A C 1
ATOM 756 O O . VAL A 1 91 ? 6.884 6.652 -9.025 1.00 84.94 91 VAL A O 1
ATOM 759 N N . LEU A 1 92 ? 6.724 5.349 -7.199 1.00 86.75 92 LEU A N 1
ATOM 760 C CA . LEU A 1 92 ? 7.761 5.989 -6.404 1.00 86.75 92 LEU A CA 1
ATOM 761 C C . LEU A 1 92 ? 8.759 4.931 -5.936 1.00 86.75 92 LEU A C 1
ATOM 763 O O . LEU A 1 92 ? 8.376 3.962 -5.287 1.00 86.75 92 LEU A O 1
ATOM 767 N N . LEU A 1 93 ? 10.038 5.147 -6.209 1.00 87.06 93 LEU A N 1
ATOM 768 C CA . LEU A 1 93 ? 11.156 4.347 -5.727 1.00 87.06 93 LEU A CA 1
ATOM 769 C C . LEU A 1 93 ? 11.944 5.193 -4.730 1.00 87.06 93 LEU A C 1
ATOM 771 O O . LEU A 1 93 ? 12.351 6.308 -5.050 1.00 87.06 93 LEU A O 1
ATOM 775 N N . SER A 1 94 ? 12.172 4.669 -3.531 1.00 90.12 94 SER A N 1
ATOM 776 C CA . SER A 1 94 ? 13.086 5.267 -2.554 1.00 90.12 94 SER A CA 1
ATOM 777 C C . SER A 1 94 ? 14.399 4.503 -2.574 1.00 90.12 94 SER A C 1
ATOM 779 O O . SER A 1 94 ? 14.397 3.273 -2.491 1.00 90.12 94 SER A O 1
ATOM 781 N N . LEU A 1 95 ? 15.510 5.222 -2.667 1.00 89.38 95 LEU A N 1
ATOM 782 C CA . LEU A 1 95 ? 16.850 4.648 -2.642 1.00 89.38 95 LEU A CA 1
ATOM 783 C C . LEU A 1 95 ? 17.360 4.529 -1.198 1.00 89.38 95 LEU A C 1
ATOM 785 O O . LEU A 1 95 ? 16.908 5.240 -0.303 1.00 89.38 95 LEU A O 1
ATOM 789 N N . LYS A 1 96 ? 18.315 3.624 -0.958 1.00 90.75 96 LYS A N 1
ATOM 790 C CA . LYS A 1 96 ? 18.917 3.381 0.374 1.00 90.75 96 LYS A CA 1
ATOM 791 C C . LYS A 1 96 ? 19.649 4.592 0.950 1.00 90.75 96 LYS A C 1
ATOM 793 O O . LYS A 1 96 ? 19.776 4.718 2.164 1.00 90.75 96 LYS A O 1
ATOM 798 N N . ARG A 1 97 ? 20.159 5.456 0.078 1.00 87.94 97 ARG A N 1
ATOM 799 C CA . ARG A 1 97 ? 20.826 6.717 0.404 1.00 87.94 97 ARG A CA 1
ATOM 800 C C . ARG A 1 97 ? 20.690 7.666 -0.780 1.00 87.94 97 ARG A C 1
ATOM 802 O O . ARG A 1 97 ? 20.204 7.274 -1.839 1.00 87.94 97 ARG A O 1
ATOM 809 N N . ARG A 1 98 ? 21.187 8.887 -0.616 1.00 84.50 98 ARG A N 1
ATOM 810 C CA . ARG A 1 98 ? 21.378 9.819 -1.725 1.00 84.50 98 ARG A CA 1
ATOM 811 C C . ARG A 1 98 ? 22.495 9.317 -2.641 1.00 84.50 98 ARG A C 1
ATOM 813 O O . ARG A 1 98 ? 23.610 9.111 -2.162 1.00 84.50 98 ARG A O 1
ATOM 820 N N . PHE A 1 99 ? 22.195 9.139 -3.925 1.00 80.31 99 PHE A N 1
ATOM 821 C CA . PHE A 1 99 ? 23.169 8.752 -4.953 1.00 80.31 99 PHE A CA 1
ATOM 822 C C . PHE A 1 99 ? 23.383 9.862 -5.973 1.00 80.31 99 PHE A C 1
ATOM 824 O O . PHE A 1 99 ? 22.441 10.572 -6.324 1.00 80.31 99 PHE A O 1
ATOM 831 N N . THR A 1 100 ? 24.599 10.014 -6.488 1.00 75.44 100 THR A N 1
ATOM 832 C CA . THR A 1 100 ? 24.827 10.859 -7.669 1.00 75.44 100 THR A CA 1
ATOM 833 C C . THR A 1 100 ? 24.465 10.106 -8.951 1.00 75.44 100 THR A C 1
ATOM 835 O O . THR A 1 100 ? 24.346 8.882 -8.966 1.00 75.44 100 THR A O 1
ATOM 838 N N . THR A 1 101 ? 24.280 10.832 -10.053 1.00 67.75 101 THR A N 1
ATOM 839 C CA . THR A 1 101 ? 24.012 10.211 -11.359 1.00 67.75 101 THR A CA 1
ATOM 840 C C . THR A 1 101 ? 25.156 9.322 -11.820 1.00 67.75 101 THR A C 1
ATOM 842 O O . THR A 1 101 ? 24.914 8.259 -12.378 1.00 67.75 101 THR A O 1
ATOM 845 N N . ASP A 1 102 ? 26.389 9.719 -11.515 1.00 72.56 102 ASP A N 1
ATOM 846 C CA . ASP A 1 102 ? 27.584 8.961 -11.880 1.00 72.56 102 ASP A CA 1
ATOM 847 C C . ASP A 1 102 ? 27.694 7.662 -11.066 1.00 72.56 102 ASP A C 1
ATOM 849 O O . ASP A 1 102 ? 28.157 6.650 -11.584 1.00 72.56 102 ASP A O 1
ATOM 853 N N . GLU A 1 103 ? 27.229 7.664 -9.809 1.00 75.50 103 GLU A N 1
ATOM 854 C CA . GLU A 1 103 ? 27.174 6.460 -8.967 1.00 75.50 103 GLU A CA 1
ATOM 855 C C . GLU A 1 103 ? 26.102 5.461 -9.428 1.00 75.50 103 GLU A C 1
ATOM 857 O O . GLU A 1 103 ? 26.294 4.255 -9.278 1.00 75.50 103 GLU A O 1
ATOM 862 N N . LEU A 1 104 ? 24.971 5.943 -9.957 1.00 71.38 104 LEU A N 1
ATOM 863 C CA . LEU A 1 104 ? 23.898 5.079 -10.467 1.00 71.38 104 LEU A CA 1
ATOM 864 C C . LEU A 1 104 ? 24.211 4.514 -11.860 1.00 71.38 104 LEU A C 1
ATOM 866 O O . LEU A 1 104 ? 23.706 3.445 -12.202 1.00 71.38 104 LEU A O 1
ATOM 870 N N . GLY A 1 105 ? 25.050 5.205 -12.640 1.00 72.62 105 GLY A N 1
ATOM 871 C CA . GLY A 1 105 ? 25.380 4.827 -14.011 1.00 72.62 105 GLY A CA 1
ATOM 872 C C . GLY A 1 105 ? 24.148 4.804 -14.921 1.00 72.62 105 GLY A C 1
ATOM 873 O O . GLY A 1 105 ? 23.193 5.553 -14.712 1.00 72.62 105 GLY A O 1
ATOM 874 N N . HIS A 1 106 ? 24.169 3.927 -15.929 1.00 74.38 106 HIS A N 1
ATOM 875 C CA . HIS A 1 106 ? 22.996 3.663 -16.759 1.00 74.38 106 HIS A CA 1
ATOM 876 C C . HIS A 1 106 ? 21.965 2.850 -15.984 1.00 74.38 106 HIS A C 1
ATOM 878 O O . HIS A 1 106 ? 22.259 1.756 -15.485 1.00 74.38 106 HIS A O 1
ATOM 884 N N . PHE A 1 107 ? 20.742 3.361 -15.911 1.00 77.00 107 PHE A N 1
ATOM 885 C CA . PHE A 1 107 ? 19.676 2.683 -15.202 1.00 77.00 107 PHE A CA 1
ATOM 886 C C . PHE A 1 107 ? 18.331 2.866 -15.868 1.00 77.00 107 PHE A C 1
ATOM 888 O O . PHE A 1 107 ? 18.006 3.917 -16.416 1.00 77.00 107 PHE A O 1
ATOM 895 N N . ARG A 1 108 ? 17.498 1.840 -15.719 1.00 78.75 108 ARG A N 1
ATOM 896 C CA . ARG A 1 108 ? 16.108 1.893 -16.135 1.00 78.75 108 ARG A CA 1
ATOM 897 C C . ARG A 1 108 ? 15.252 1.033 -15.226 1.00 78.75 108 ARG A C 1
ATOM 899 O O . ARG A 1 108 ? 15.682 -0.027 -14.773 1.00 78.75 108 ARG A O 1
ATOM 906 N N . VAL A 1 109 ? 14.050 1.520 -14.953 1.00 81.44 109 VAL A N 1
ATOM 907 C CA . VAL A 1 109 ? 12.993 0.792 -14.250 1.00 81.44 109 VAL A CA 1
ATOM 908 C C . VAL A 1 109 ? 11.754 0.806 -15.108 1.00 81.44 109 VAL A C 1
ATOM 910 O O . VAL A 1 109 ? 11.429 1.839 -15.687 1.00 81.44 109 VAL A O 1
ATOM 913 N N . LEU A 1 110 ? 11.073 -0.328 -15.153 1.00 80.75 110 LEU A N 1
ATOM 914 C CA . LEU A 1 110 ? 9.755 -0.508 -15.725 1.00 80.75 110 LEU A CA 1
ATOM 915 C C . LEU A 1 110 ? 8.819 -1.018 -14.645 1.00 80.75 110 LEU A C 1
ATOM 917 O O . LEU A 1 110 ? 9.110 -2.012 -13.981 1.00 80.75 110 LEU A O 1
ATOM 921 N N . VAL A 1 111 ? 7.680 -0.355 -14.511 1.00 81.62 111 VAL A N 1
ATOM 922 C CA . VAL A 1 111 ? 6.544 -0.865 -13.755 1.00 81.62 111 VAL A CA 1
ATOM 923 C C . VAL A 1 111 ? 5.381 -1.042 -14.701 1.00 81.62 111 VAL A C 1
ATOM 925 O O . VAL A 1 111 ? 4.906 -0.057 -15.253 1.00 81.62 111 VAL A O 1
ATOM 928 N N . SER A 1 112 ? 4.938 -2.282 -14.872 1.00 80.56 112 SER A N 1
ATOM 929 C CA . SER A 1 112 ? 3.786 -2.621 -15.697 1.00 80.56 112 SER A CA 1
ATOM 930 C C . SER A 1 112 ? 2.629 -3.055 -14.809 1.00 80.56 112 SER A C 1
ATOM 932 O O . SER A 1 112 ? 2.777 -3.975 -14.006 1.00 80.56 112 SER A O 1
ATOM 934 N N . VAL A 1 113 ? 1.490 -2.379 -14.929 1.00 82.12 113 VAL A N 1
ATOM 935 C CA . VAL A 1 113 ? 0.233 -2.760 -14.270 1.00 82.12 113 VAL A CA 1
ATOM 936 C C . VAL A 1 113 ? -0.652 -3.431 -15.305 1.00 82.12 113 VAL A C 1
ATOM 938 O O . VAL A 1 113 ? -1.107 -2.756 -16.226 1.00 82.12 113 VAL A O 1
ATOM 941 N N . VAL A 1 114 ? -0.879 -4.733 -15.155 1.00 79.44 114 VAL A N 1
ATOM 942 C CA . VAL A 1 114 ? -1.552 -5.582 -16.142 1.00 79.44 114 VAL A CA 1
ATOM 943 C C . VAL A 1 114 ? -2.752 -6.267 -15.512 1.00 79.44 114 VAL A C 1
ATOM 945 O O . VAL A 1 114 ? -2.670 -6.815 -14.412 1.00 79.44 114 VAL A O 1
ATOM 948 N N . ASP A 1 115 ? -3.858 -6.296 -16.240 1.00 77.81 115 ASP A N 1
ATOM 949 C CA . ASP A 1 115 ? -4.993 -7.141 -15.902 1.00 77.81 115 ASP A CA 1
ATOM 950 C C . ASP A 1 115 ? -4.980 -8.427 -16.733 1.00 77.81 115 ASP A C 1
ATOM 952 O O . ASP A 1 115 ? -5.304 -8.426 -17.919 1.00 77.81 115 ASP A O 1
ATOM 956 N N . LEU A 1 116 ? -4.616 -9.542 -16.098 1.00 67.88 116 LEU A N 1
ATOM 957 C CA . LEU A 1 116 ? -4.648 -10.859 -16.741 1.00 67.88 116 LEU A CA 1
ATOM 958 C C . LEU A 1 116 ? -6.040 -11.501 -16.739 1.00 67.88 116 LEU A C 1
ATOM 960 O O . LEU A 1 116 ? -6.254 -12.482 -17.448 1.00 67.88 116 LEU A O 1
ATOM 964 N N . HIS A 1 117 ? -6.978 -10.979 -15.948 1.00 64.50 117 HIS A N 1
ATOM 965 C CA . HIS A 1 117 ? -8.319 -11.543 -15.821 1.00 64.50 117 HIS A CA 1
ATOM 966 C C . HIS A 1 117 ? -9.299 -10.956 -16.844 1.00 64.50 117 HIS A C 1
ATOM 968 O O . HIS A 1 117 ? -10.388 -11.499 -17.012 1.00 64.50 117 HIS A O 1
ATOM 974 N N . GLY A 1 118 ? -8.924 -9.870 -17.534 1.00 63.00 118 GLY A N 1
ATOM 975 C CA . GLY A 1 118 ? -9.784 -9.182 -18.504 1.00 63.00 118 GLY A CA 1
ATOM 976 C C . GLY A 1 118 ? -11.016 -8.529 -17.867 1.00 63.00 118 GLY A C 1
ATOM 977 O O . GLY A 1 118 ? -12.009 -8.277 -18.547 1.00 63.00 118 GLY A O 1
ATOM 978 N N . ASN A 1 119 ? -10.971 -8.283 -16.556 1.00 57.88 119 ASN A N 1
ATOM 979 C CA . ASN A 1 119 ? -12.074 -7.722 -15.775 1.00 57.88 119 ASN A CA 1
ATOM 980 C C . ASN A 1 119 ? -12.093 -6.183 -15.804 1.00 57.88 119 ASN A C 1
ATOM 982 O O . ASN A 1 119 ? -13.096 -5.547 -15.468 1.00 57.88 119 ASN A O 1
ATOM 986 N N . SER A 1 120 ? -10.988 -5.572 -16.208 1.00 56.47 120 SER A N 1
ATOM 987 C CA . SER A 1 120 ? -10.743 -4.143 -16.227 1.00 56.47 120 SER A CA 1
ATOM 988 C C . SER A 1 120 ? -10.568 -3.634 -17.656 1.00 56.47 120 SER A C 1
ATOM 990 O O . SER A 1 120 ? -10.175 -4.342 -18.580 1.00 56.47 120 SER A O 1
ATOM 992 N N . ARG A 1 121 ? -10.849 -2.343 -17.844 1.00 56.00 121 ARG A N 1
ATOM 993 C CA . ARG A 1 121 ? -10.561 -1.628 -19.101 1.00 56.00 121 ARG A CA 1
ATOM 994 C C . ARG A 1 121 ? -9.092 -1.184 -19.203 1.00 56.00 121 ARG A C 1
ATOM 996 O O . ARG A 1 121 ? -8.702 -0.534 -20.176 1.00 56.00 121 ARG A O 1
ATOM 1003 N N . LEU A 1 122 ? -8.275 -1.499 -18.194 1.00 56.41 122 LEU A N 1
ATOM 1004 C CA . LEU A 1 122 ? -6.841 -1.246 -18.188 1.00 56.41 122 LEU A CA 1
ATOM 1005 C C . LEU A 1 122 ? -6.115 -2.506 -18.660 1.00 56.41 122 LEU A C 1
ATOM 1007 O O . LEU A 1 122 ? -6.117 -3.522 -17.983 1.00 56.41 122 LEU A O 1
ATOM 1011 N N . ILE A 1 123 ? -5.449 -2.420 -19.806 1.00 55.88 123 ILE A N 1
ATOM 1012 C CA . ILE A 1 123 ? -4.665 -3.545 -20.333 1.00 55.88 123 ILE A CA 1
ATOM 1013 C C . ILE A 1 123 ? -3.285 -3.555 -19.695 1.00 55.88 123 ILE A C 1
ATOM 1015 O O . ILE A 1 123 ? -2.798 -4.586 -19.250 1.00 55.88 123 ILE A O 1
ATOM 1019 N N . ALA A 1 124 ? -2.643 -2.387 -19.732 1.00 58.62 124 ALA A N 1
ATOM 1020 C CA . ALA A 1 124 ? -1.256 -2.204 -19.370 1.00 58.62 124 ALA A CA 1
ATOM 1021 C C . ALA A 1 124 ? -1.005 -0.718 -19.104 1.00 58.62 124 ALA A C 1
ATOM 1023 O O . ALA A 1 124 ? -1.338 0.144 -19.924 1.00 58.62 124 ALA A O 1
ATOM 1024 N N . THR A 1 125 ? -0.411 -0.401 -17.962 1.00 64.19 125 THR A N 1
ATOM 1025 C CA . THR A 1 125 ? 0.240 0.895 -17.751 1.00 64.19 125 THR A CA 1
ATOM 1026 C C . THR A 1 125 ? 1.704 0.656 -17.470 1.00 64.19 125 THR A C 1
ATOM 1028 O O . THR A 1 125 ? 2.025 0.067 -16.445 1.00 64.19 125 THR A O 1
ATOM 1031 N N . ASP A 1 126 ? 2.555 1.154 -18.364 1.00 63.94 126 ASP A N 1
ATOM 1032 C CA . ASP A 1 126 ? 4.003 1.043 -18.275 1.00 63.94 126 ASP A CA 1
ATOM 1033 C C . ASP A 1 126 ? 4.595 2.367 -17.801 1.00 63.94 126 ASP A C 1
ATOM 1035 O O . ASP A 1 126 ? 4.530 3.390 -18.483 1.00 63.94 126 ASP A O 1
ATOM 1039 N N . LEU A 1 127 ? 5.182 2.360 -16.614 1.00 65.38 127 LEU A N 1
ATOM 1040 C CA . LEU A 1 127 ? 5.873 3.500 -16.033 1.00 65.38 127 LEU A CA 1
ATOM 1041 C C . LEU A 1 127 ? 7.370 3.250 -16.129 1.00 65.38 127 LEU A C 1
ATOM 1043 O O . LEU A 1 127 ? 7.879 2.286 -15.558 1.00 65.38 127 LEU A O 1
ATOM 1047 N N . VAL A 1 128 ? 8.069 4.121 -16.847 1.00 66.12 128 VAL A N 1
ATOM 1048 C CA . VAL A 1 128 ? 9.500 4.014 -17.102 1.00 66.12 128 VAL A CA 1
ATOM 1049 C C . VAL A 1 128 ? 10.231 5.179 -16.451 1.00 66.12 128 VAL A C 1
ATOM 1051 O O . VAL A 1 128 ? 9.885 6.340 -16.657 1.00 66.12 128 VAL A O 1
ATOM 1054 N N . VAL A 1 129 ? 11.282 4.875 -15.695 1.00 69.12 129 VAL A N 1
ATOM 1055 C CA . VAL A 1 129 ? 12.274 5.863 -15.243 1.00 69.12 129 VAL A CA 1
ATOM 1056 C C . VAL A 1 129 ? 13.621 5.445 -15.804 1.00 69.12 129 VAL A C 1
ATOM 1058 O O . VAL A 1 129 ? 13.998 4.291 -15.623 1.00 69.12 129 VAL A O 1
ATOM 1061 N N . ARG A 1 130 ? 14.348 6.356 -16.453 1.00 67.62 130 ARG A N 1
ATOM 1062 C CA . ARG A 1 130 ? 15.697 6.090 -16.969 1.00 67.62 130 ARG A CA 1
ATOM 1063 C C . ARG A 1 130 ? 16.631 7.284 -16.852 1.00 67.62 130 ARG A C 1
ATOM 1065 O O . ARG A 1 130 ? 16.174 8.427 -16.775 1.00 67.62 130 ARG A O 1
ATOM 1072 N N . ASP A 1 131 ? 17.929 7.052 -16.942 1.00 67.50 131 ASP A N 1
ATOM 1073 C CA . ASP A 1 131 ? 18.866 8.127 -17.241 1.00 67.50 131 ASP A CA 1
ATOM 1074 C C . ASP A 1 131 ? 18.686 8.616 -18.695 1.00 67.50 131 ASP A C 1
ATOM 1076 O O . ASP A 1 131 ? 18.484 7.836 -19.623 1.00 67.50 131 ASP A O 1
ATOM 1080 N N . LYS A 1 132 ? 18.691 9.937 -18.914 1.00 60.03 132 LYS A N 1
ATOM 1081 C CA . LYS A 1 132 ? 18.738 10.543 -20.252 1.00 60.03 132 LYS A CA 1
ATOM 1082 C C . LYS A 1 132 ? 20.018 11.360 -20.358 1.00 60.03 132 LYS A C 1
ATOM 1084 O O . LYS A 1 132 ? 20.122 12.483 -19.867 1.00 60.03 132 LYS A O 1
ATOM 1089 N N . ILE A 1 133 ? 21.002 10.791 -21.039 1.00 49.91 133 ILE A N 1
ATOM 1090 C CA . ILE A 1 133 ? 22.180 11.535 -21.470 1.00 49.91 133 ILE A CA 1
ATOM 1091 C C . ILE A 1 133 ? 21.801 12.224 -22.782 1.00 49.91 133 ILE A C 1
ATOM 1093 O O . ILE A 1 133 ? 21.666 11.568 -23.810 1.00 49.91 133 ILE A O 1
ATOM 1097 N N . SER A 1 134 ? 21.557 13.536 -22.750 1.00 47.44 134 SER A N 1
ATOM 1098 C CA . SER A 1 134 ? 21.507 14.343 -23.975 1.00 47.44 134 SER A CA 1
ATOM 1099 C C . SER A 1 134 ? 22.815 15.121 -24.098 1.00 47.44 134 SER A C 1
ATOM 1101 O O . SER A 1 134 ? 23.318 15.612 -23.086 1.00 47.44 134 SER A O 1
ATOM 1103 N N . GLU A 1 135 ? 23.358 15.232 -25.313 1.00 44.28 135 GLU A N 1
ATOM 1104 C CA . GLU A 1 135 ? 24.646 15.897 -25.587 1.00 44.28 135 GLU A CA 1
ATOM 1105 C C . GLU A 1 135 ? 24.706 17.349 -25.070 1.00 44.28 135 GLU A C 1
ATOM 1107 O O . GLU A 1 135 ? 25.784 17.836 -24.743 1.00 44.28 135 GLU A O 1
ATOM 1112 N N . ASP A 1 136 ? 23.552 18.004 -24.900 1.00 43.28 136 ASP A N 1
ATOM 1113 C CA . ASP A 1 136 ? 23.438 19.406 -24.475 1.00 43.28 136 ASP A CA 1
ATOM 1114 C C . ASP A 1 136 ? 23.191 19.609 -22.968 1.00 43.28 136 ASP A C 1
ATOM 1116 O O . ASP A 1 136 ? 23.107 20.740 -22.487 1.00 43.28 136 ASP A O 1
ATOM 1120 N N . SER A 1 137 ? 23.045 18.544 -22.174 1.00 41.50 137 SER A N 1
ATOM 1121 C CA . SER A 1 137 ? 22.732 18.683 -20.743 1.00 41.50 137 SER A CA 1
ATOM 1122 C C . SER A 1 137 ? 23.425 17.634 -19.887 1.00 41.50 137 SER A C 1
ATOM 1124 O O . SER A 1 137 ? 23.117 16.446 -19.927 1.00 41.50 137 SER A O 1
ATOM 1126 N N . ARG A 1 138 ? 24.336 18.112 -19.030 1.00 39.31 138 ARG A N 1
ATOM 1127 C CA . ARG A 1 138 ? 24.861 17.354 -17.891 1.00 39.31 138 ARG A CA 1
ATOM 1128 C C . ARG A 1 138 ? 23.679 16.895 -17.027 1.00 39.31 138 ARG A C 1
ATOM 1130 O O . ARG A 1 138 ? 23.070 17.710 -16.340 1.00 39.31 138 ARG A O 1
ATOM 1137 N N . SER A 1 139 ? 23.380 15.600 -17.127 1.00 44.31 139 SER A N 1
ATOM 1138 C CA . SER A 1 139 ? 22.409 14.805 -16.365 1.00 44.31 139 SER A CA 1
ATOM 1139 C C . SER A 1 139 ? 20.958 15.304 -16.342 1.00 44.31 139 SER A C 1
ATOM 1141 O O . SER A 1 139 ? 20.611 16.203 -15.577 1.00 44.31 139 SER A O 1
ATOM 1143 N N . LEU A 1 140 ? 20.071 14.620 -17.066 1.00 52.56 140 LEU A N 1
ATOM 1144 C CA . LEU A 1 140 ? 18.627 14.676 -16.827 1.00 52.56 140 LEU A CA 1
ATOM 1145 C C . LEU A 1 140 ? 18.100 13.239 -16.776 1.00 52.56 140 LEU A C 1
ATOM 1147 O O . LEU A 1 140 ? 18.261 12.487 -17.720 1.00 52.56 140 LEU A O 1
ATOM 1151 N N . VAL A 1 141 ? 17.496 12.816 -15.670 1.00 55.53 141 VAL A N 1
ATOM 1152 C CA . VAL A 1 141 ? 16.722 11.563 -15.644 1.00 55.53 141 VAL A CA 1
ATOM 1153 C C . VAL A 1 141 ? 15.404 11.831 -16.351 1.00 55.53 141 VAL A C 1
ATOM 1155 O O . VAL A 1 141 ? 14.773 12.863 -16.130 1.00 55.53 141 VAL A O 1
ATOM 1158 N N . SER A 1 142 ? 15.013 10.927 -17.238 1.00 53.69 142 SER A N 1
ATOM 1159 C CA . SER A 1 142 ? 13.758 10.993 -17.972 1.00 53.69 142 SER A CA 1
ATOM 1160 C C . SER A 1 142 ? 12.811 9.953 -17.405 1.00 53.69 142 SER A C 1
ATOM 1162 O O . SER A 1 142 ? 13.093 8.758 -17.455 1.00 53.69 142 SER A O 1
ATOM 1164 N N . ALA A 1 143 ? 11.661 10.406 -16.925 1.00 54.38 143 ALA A N 1
ATOM 1165 C CA . ALA A 1 143 ? 10.510 9.545 -16.718 1.00 54.38 143 ALA A CA 1
ATOM 1166 C C . ALA A 1 143 ? 9.624 9.585 -17.966 1.00 54.38 143 ALA A C 1
ATOM 1168 O O . ALA A 1 143 ? 9.366 10.661 -18.505 1.00 54.38 143 ALA A O 1
ATOM 1169 N N . SER A 1 144 ? 9.146 8.431 -18.418 1.00 56.50 144 SER A N 1
ATOM 1170 C CA . SER A 1 144 ? 8.045 8.335 -19.372 1.00 56.50 144 SER A CA 1
ATOM 1171 C C . SER A 1 144 ? 6.993 7.384 -18.816 1.00 56.50 144 SER A C 1
ATOM 1173 O O . SER A 1 144 ? 7.297 6.285 -18.371 1.00 56.50 144 SER A O 1
ATOM 1175 N N . ALA A 1 145 ? 5.738 7.817 -18.798 1.00 53.66 145 ALA A N 1
ATOM 1176 C CA . ALA A 1 145 ? 4.610 6.942 -18.523 1.00 53.66 145 ALA A CA 1
ATOM 1177 C C . ALA A 1 145 ? 3.914 6.651 -19.849 1.00 53.66 145 ALA A C 1
ATOM 1179 O O . ALA A 1 145 ? 3.684 7.558 -20.638 1.00 53.66 145 ALA A O 1
ATOM 1180 N N . ASN A 1 146 ? 3.590 5.395 -20.113 1.00 53.62 146 ASN A N 1
ATOM 1181 C CA . ASN A 1 146 ? 2.804 4.981 -21.258 1.00 53.62 146 ASN A CA 1
ATOM 1182 C C . ASN A 1 146 ? 1.662 4.114 -20.755 1.00 53.62 146 ASN A C 1
ATOM 1184 O O . ASN A 1 146 ? 1.817 2.922 -20.511 1.00 53.62 146 ASN A O 1
ATOM 1188 N N . SER A 1 147 ? 0.494 4.726 -20.604 1.00 52.97 147 SER A N 1
ATOM 1189 C CA . SER A 1 147 ? -0.722 3.973 -20.318 1.00 52.97 147 SER A CA 1
ATOM 1190 C C . SER A 1 147 ? -1.417 3.591 -21.613 1.00 52.97 147 SER A C 1
ATOM 1192 O O . SER A 1 147 ? -1.694 4.467 -22.434 1.00 52.97 147 SER A O 1
ATOM 1194 N N . THR A 1 148 ? -1.713 2.300 -21.770 1.00 52.31 148 THR A N 1
ATOM 1195 C CA . THR A 1 148 ? -2.549 1.770 -22.846 1.00 52.31 148 THR A CA 1
ATOM 1196 C C . THR A 1 148 ? -3.875 1.291 -22.263 1.00 52.31 148 THR A C 1
ATOM 1198 O O . THR A 1 148 ? -3.948 0.304 -21.528 1.00 52.31 148 THR A O 1
ATOM 1201 N N . TRP A 1 149 ? -4.947 1.982 -22.635 1.00 51.28 149 TRP A N 1
ATOM 1202 C CA . TRP A 1 149 ? -6.313 1.663 -22.216 1.00 51.28 149 TRP A CA 1
ATOM 1203 C C . TRP A 1 149 ? -7.075 1.021 -23.385 1.00 51.28 149 TRP A C 1
ATOM 1205 O O . TRP A 1 149 ? -7.031 1.577 -24.486 1.00 51.28 149 TRP A O 1
ATOM 1215 N N . ILE A 1 150 ? -7.765 -0.112 -23.174 1.00 46.72 150 ILE A N 1
ATOM 1216 C CA . ILE A 1 150 ? -8.752 -0.636 -24.141 1.00 46.72 150 ILE A CA 1
ATOM 1217 C C . ILE A 1 150 ? -10.084 0.015 -23.794 1.00 46.72 150 ILE A C 1
ATOM 1219 O O . ILE A 1 150 ? -10.603 -0.115 -22.684 1.00 46.72 150 ILE A O 1
ATOM 1223 N N . LEU A 1 151 ? -10.648 0.722 -24.765 1.00 45.44 151 LEU A N 1
ATOM 1224 C CA . LEU A 1 151 ? -11.974 1.303 -24.654 1.00 45.44 151 LEU A CA 1
ATOM 1225 C C . LEU A 1 151 ? -12.871 0.669 -25.717 1.00 45.44 151 LEU A C 1
ATOM 1227 O O . LEU A 1 151 ? -12.522 0.747 -26.899 1.00 45.44 151 LEU A O 1
ATOM 1231 N N . PRO A 1 152 ? -14.021 0.082 -25.337 1.00 39.78 152 PRO A N 1
ATOM 1232 C CA . PRO A 1 152 ? -15.043 -0.263 -26.311 1.00 39.78 152 PRO A CA 1
ATOM 1233 C C . PRO A 1 152 ? -15.641 1.043 -26.844 1.00 39.78 152 PRO A C 1
ATOM 1235 O O . PRO A 1 152 ? -16.267 1.803 -26.099 1.00 39.78 152 PRO A O 1
ATOM 1238 N N . VAL A 1 153 ? -15.412 1.341 -28.123 1.00 40.75 153 VAL A N 1
ATOM 1239 C CA . VAL A 1 153 ? -16.014 2.497 -28.794 1.00 40.75 153 VAL A CA 1
ATOM 1240 C C . VAL A 1 153 ? -17.252 2.008 -29.535 1.00 40.75 153 VAL A C 1
ATOM 1242 O O . VAL A 1 153 ? -17.151 1.174 -30.428 1.00 40.75 153 VAL A O 1
ATOM 1245 N N . ARG A 1 154 ? -18.430 2.533 -29.181 1.00 37.53 154 ARG A N 1
ATOM 1246 C CA . ARG A 1 154 ? -19.632 2.389 -30.012 1.00 37.53 154 ARG A CA 1
ATOM 1247 C C . ARG A 1 154 ? -19.768 3.633 -30.870 1.00 37.53 154 ARG A C 1
ATOM 1249 O O . ARG A 1 154 ? -20.050 4.709 -30.346 1.00 37.53 154 ARG A O 1
ATOM 1256 N N . PHE A 1 155 ? -19.575 3.487 -32.175 1.00 39.34 155 PHE A N 1
ATOM 1257 C CA . PHE A 1 155 ? -19.933 4.542 -33.111 1.00 39.34 155 PHE A CA 1
ATOM 1258 C C . PHE A 1 155 ? -21.455 4.603 -33.205 1.00 39.34 155 PHE A C 1
ATOM 1260 O O . PHE A 1 155 ? -22.107 3.683 -33.689 1.00 39.34 155 PHE A O 1
ATOM 1267 N N . GLY A 1 156 ? -22.026 5.680 -32.678 1.00 39.34 156 GLY A N 1
ATOM 1268 C CA . GLY A 1 156 ? -23.384 6.071 -33.003 1.00 39.34 156 GLY A CA 1
ATOM 1269 C C . GLY A 1 156 ? -23.339 6.937 -34.247 1.00 39.34 156 GLY A C 1
ATOM 1270 O O . GLY A 1 156 ? -23.285 8.153 -34.117 1.00 39.34 156 GLY A O 1
ATOM 1271 N N . ASP A 1 157 ? -23.363 6.323 -35.425 1.00 40.03 157 ASP A N 1
ATOM 1272 C CA . ASP A 1 157 ? -23.899 7.008 -36.594 1.00 40.03 157 ASP A CA 1
ATOM 1273 C C . ASP A 1 157 ? -24.870 6.073 -37.313 1.00 40.03 157 ASP A C 1
ATOM 1275 O O . ASP A 1 157 ? -24.680 4.858 -37.351 1.00 40.03 157 ASP A O 1
ATOM 1279 N N . GLY A 1 158 ? -26.006 6.627 -37.720 1.00 47.31 158 GLY A N 1
ATOM 1280 C CA . GLY A 1 158 ? -27.223 5.874 -37.999 1.00 47.31 158 GLY A CA 1
ATOM 1281 C C . GLY A 1 158 ? -27.070 4.765 -39.044 1.00 47.31 158 GLY A C 1
ATOM 1282 O O . GLY A 1 158 ? -26.719 5.023 -40.188 1.00 47.31 158 GLY A O 1
ATOM 1283 N N . GLY A 1 159 ? -27.501 3.559 -38.668 1.00 44.88 159 GLY A N 1
ATOM 1284 C CA . GLY A 1 159 ? -27.841 2.480 -39.594 1.00 44.88 159 GLY A CA 1
ATOM 1285 C C . GLY A 1 159 ? -26.724 1.465 -39.836 1.00 44.88 159 GLY A C 1
ATOM 1286 O O . GLY A 1 159 ? -25.625 1.815 -40.240 1.00 44.88 159 GLY A O 1
ATOM 1287 N N . THR A 1 160 ? -27.091 0.190 -39.667 1.00 44.31 160 THR A N 1
ATOM 1288 C CA . THR A 1 160 ? -26.326 -1.053 -39.906 1.00 44.31 160 THR A CA 1
ATOM 1289 C C . THR A 1 160 ? -25.173 -1.357 -38.937 1.00 44.31 160 THR A C 1
ATOM 1291 O O . THR A 1 160 ? -24.224 -0.601 -38.822 1.00 44.31 160 THR A O 1
ATOM 1294 N N . GLU A 1 161 ? -25.345 -2.475 -38.214 1.00 43.00 161 GLU A N 1
ATOM 1295 C CA . GLU A 1 161 ? -24.404 -3.223 -37.358 1.00 43.00 161 GLU A CA 1
ATOM 1296 C C . GLU A 1 161 ? -23.162 -2.458 -36.865 1.00 43.00 161 GLU A C 1
ATOM 1298 O O . GLU A 1 161 ? -22.158 -2.340 -37.557 1.00 43.00 161 GLU A O 1
ATOM 1303 N N . ALA A 1 162 ? -23.227 -1.972 -35.621 1.00 38.66 162 ALA A N 1
ATOM 1304 C CA . ALA A 1 162 ? -22.088 -1.359 -34.949 1.00 38.66 162 ALA A CA 1
ATOM 1305 C C . ALA A 1 162 ? -20.967 -2.395 -34.748 1.00 38.66 162 ALA A C 1
ATOM 1307 O O . ALA A 1 162 ? -21.053 -3.232 -33.848 1.00 38.66 162 ALA A O 1
ATOM 1308 N N . GLU A 1 163 ? -19.916 -2.326 -35.564 1.00 42.47 163 GLU A N 1
ATOM 1309 C CA . GLU A 1 163 ? -18.654 -3.011 -35.290 1.00 42.47 163 GLU A CA 1
ATOM 1310 C C . GLU A 1 163 ? -18.021 -2.406 -34.029 1.00 42.47 163 GLU A C 1
ATOM 1312 O O . GLU A 1 163 ? -17.705 -1.216 -33.955 1.00 42.47 163 GLU A O 1
ATOM 1317 N N . GLU A 1 164 ? -17.868 -3.236 -33.000 1.00 42.53 164 GLU A N 1
ATOM 1318 C CA . GLU A 1 164 ? -17.213 -2.878 -31.747 1.00 42.53 164 GLU A CA 1
ATOM 1319 C C . GLU A 1 164 ? -15.695 -2.849 -31.992 1.00 42.53 164 GLU A C 1
ATOM 1321 O O . GLU A 1 164 ? -15.019 -3.872 -31.939 1.00 42.53 164 GLU A O 1
ATOM 1326 N N . SER A 1 165 ? -15.149 -1.682 -32.344 1.00 44.72 165 SER A N 1
ATOM 1327 C CA . SER A 1 165 ? -13.708 -1.526 -32.578 1.00 44.72 165 SER A CA 1
ATOM 1328 C C . SER A 1 165 ? -12.992 -1.061 -31.306 1.00 44.72 165 SER A C 1
ATOM 1330 O O . SER A 1 165 ? -13.348 -0.028 -30.728 1.00 44.72 165 SER A O 1
ATOM 1332 N N . GLU A 1 166 ? -11.952 -1.782 -30.887 1.00 47.97 166 GLU A N 1
ATOM 1333 C CA . GLU A 1 166 ? -11.100 -1.404 -29.757 1.00 47.97 166 GLU A CA 1
ATOM 1334 C C . GLU A 1 166 ? -10.143 -0.269 -30.141 1.00 47.97 166 GLU A C 1
ATOM 1336 O O . GLU A 1 166 ? -9.355 -0.388 -31.084 1.00 47.97 166 GLU A O 1
ATOM 1341 N N . ARG A 1 167 ? -10.153 0.835 -29.383 1.00 43.00 167 ARG A N 1
ATOM 1342 C CA . ARG A 1 167 ? -9.191 1.931 -29.571 1.00 43.00 167 ARG A CA 1
ATOM 1343 C C . ARG A 1 167 ? -8.238 2.017 -28.384 1.00 43.00 167 ARG A C 1
ATOM 1345 O O . ARG A 1 167 ? -8.667 2.229 -27.254 1.00 43.00 167 ARG A O 1
ATOM 1352 N N . LYS A 1 168 ? -6.936 1.902 -28.663 1.00 50.03 168 LYS A N 1
ATOM 1353 C CA . LYS A 1 168 ? -5.854 2.105 -27.689 1.00 50.03 168 LYS A CA 1
ATOM 1354 C C . LYS A 1 168 ? -5.554 3.598 -27.562 1.00 50.03 168 LYS A C 1
ATOM 1356 O O . LYS A 1 168 ? -5.089 4.213 -28.521 1.00 50.03 168 LYS A O 1
ATOM 1361 N N . ILE A 1 169 ? -5.822 4.190 -26.398 1.00 46.28 169 ILE A N 1
ATOM 1362 C CA . ILE A 1 169 ? -5.412 5.572 -26.099 1.00 46.28 169 ILE A CA 1
ATOM 1363 C C . ILE A 1 169 ? -4.078 5.530 -25.359 1.00 46.28 169 ILE A C 1
ATOM 1365 O O . ILE A 1 169 ? -3.982 4.877 -24.322 1.00 46.28 169 ILE A O 1
ATOM 1369 N N . ARG A 1 170 ? -3.075 6.243 -25.890 1.00 48.88 170 ARG A N 1
ATOM 1370 C CA . ARG A 1 170 ? -1.760 6.436 -25.267 1.00 48.88 170 ARG A CA 1
ATOM 1371 C C . ARG A 1 170 ? -1.737 7.793 -24.571 1.00 48.88 170 ARG A C 1
ATOM 1373 O O . ARG A 1 170 ? -1.813 8.821 -25.240 1.00 48.88 170 ARG A O 1
ATOM 1380 N N . ILE A 1 171 ? -1.633 7.793 -23.246 1.00 50.19 171 ILE A N 1
ATOM 1381 C CA . ILE A 1 171 ? -1.390 9.008 -22.455 1.00 50.19 171 ILE A CA 1
ATOM 1382 C C . ILE A 1 171 ? 0.058 8.944 -21.977 1.00 50.19 171 ILE A C 1
ATOM 1384 O O . ILE A 1 171 ? 0.444 7.957 -21.351 1.00 50.19 171 ILE A O 1
ATOM 1388 N N . SER A 1 172 ? 0.842 9.971 -22.311 1.00 47.31 172 SER A N 1
ATOM 1389 C CA . SER A 1 172 ? 2.243 10.087 -21.913 1.00 47.31 172 SER A CA 1
ATOM 1390 C C . SER A 1 172 ? 2.518 11.454 -21.316 1.00 47.31 172 SER A C 1
ATOM 1392 O O . SER A 1 172 ? 2.611 12.444 -22.036 1.00 47.31 172 SER A O 1
ATOM 1394 N N . GLU A 1 173 ? 2.717 11.482 -20.005 1.00 49.56 173 GLU A N 1
ATOM 1395 C CA . GLU A 1 173 ? 3.312 12.600 -19.282 1.00 49.56 173 GLU A CA 1
ATOM 1396 C C . GLU A 1 173 ? 4.343 12.023 -18.309 1.00 49.56 173 GLU A C 1
ATOM 1398 O O . GLU A 1 173 ? 4.141 10.951 -17.748 1.00 49.56 173 GLU A O 1
ATOM 1403 N N . GLY A 1 174 ? 5.482 12.690 -18.149 1.00 46.84 174 GLY A N 1
ATOM 1404 C CA . GLY A 1 174 ? 6.538 12.250 -17.248 1.00 46.84 174 GLY A CA 1
ATOM 1405 C C . GLY A 1 174 ? 7.480 13.407 -16.964 1.00 46.84 174 GLY A C 1
ATOM 1406 O O . GLY A 1 174 ? 7.992 14.039 -17.885 1.00 46.84 174 GLY A O 1
ATOM 1407 N N . TRP A 1 175 ? 7.678 13.711 -15.684 1.00 42.06 175 TRP A N 1
ATOM 1408 C CA . TRP A 1 175 ? 8.578 14.767 -15.235 1.00 42.06 175 TRP A CA 1
ATOM 1409 C C . TRP A 1 175 ? 9.464 14.206 -14.128 1.00 42.06 175 TRP A C 1
ATOM 1411 O O . TRP A 1 175 ? 8.974 13.646 -13.150 1.00 42.06 175 TRP A O 1
ATOM 1421 N N . THR A 1 176 ? 10.776 14.374 -14.264 1.00 45.53 176 THR A N 1
ATOM 1422 C CA . THR A 1 176 ? 11.722 14.184 -13.163 1.00 45.53 176 THR A CA 1
ATOM 1423 C C . THR A 1 176 ? 12.694 15.350 -13.187 1.00 45.53 176 THR A C 1
ATOM 1425 O O . THR A 1 176 ? 13.386 15.579 -14.176 1.00 45.53 176 THR A O 1
ATOM 1428 N N . THR A 1 177 ? 12.734 16.120 -12.108 1.00 43.78 177 THR A N 1
ATOM 1429 C CA . THR A 1 177 ? 13.697 17.207 -11.920 1.00 43.78 177 THR A CA 1
ATOM 1430 C C . THR A 1 177 ? 14.808 16.721 -11.004 1.00 43.78 177 THR A C 1
ATOM 1432 O O . THR A 1 177 ? 14.536 16.280 -9.891 1.00 43.78 177 THR A O 1
ATOM 1435 N N . MET A 1 178 ? 16.064 16.831 -11.444 1.00 51.62 178 MET A N 1
ATOM 1436 C CA . MET A 1 178 ? 17.224 16.571 -10.592 1.00 51.62 178 MET A CA 1
ATOM 1437 C C . MET A 1 178 ? 18.141 17.788 -10.540 1.00 51.62 178 MET A C 1
ATOM 1439 O O . MET A 1 178 ? 18.557 18.309 -11.574 1.00 51.62 178 MET A O 1
ATOM 1443 N N . ARG A 1 179 ? 18.498 18.201 -9.323 1.00 44.53 179 ARG A N 1
ATOM 1444 C CA . ARG A 1 179 ? 19.745 18.911 -9.028 1.00 44.53 179 ARG A CA 1
ATOM 1445 C C . ARG A 1 179 ? 20.311 18.344 -7.730 1.00 44.53 179 ARG A C 1
ATOM 1447 O O . ARG A 1 179 ? 19.605 18.302 -6.733 1.00 44.53 179 ARG A O 1
ATOM 1454 N N . GLU A 1 180 ? 21.573 17.916 -7.799 1.00 53.09 180 GLU A N 1
ATOM 1455 C CA . GLU A 1 180 ? 22.397 17.388 -6.702 1.00 53.09 180 GLU A CA 1
ATOM 1456 C C . GLU A 1 180 ? 21.794 16.184 -5.959 1.00 53.09 180 GLU A C 1
ATOM 1458 O O . GLU A 1 180 ? 21.107 16.330 -4.959 1.00 53.09 180 GLU A O 1
ATOM 1463 N N . GLY A 1 181 ? 22.125 14.967 -6.392 1.00 63.09 181 GLY A N 1
ATOM 1464 C CA . GLY A 1 181 ? 21.850 13.729 -5.654 1.00 63.09 181 GLY A CA 1
ATOM 1465 C C . GLY A 1 181 ? 20.378 13.283 -5.616 1.00 63.09 181 GLY A C 1
ATOM 1466 O O . GLY A 1 181 ? 19.454 14.084 -5.526 1.00 63.09 181 GLY A O 1
ATOM 1467 N N . VAL A 1 182 ? 20.168 11.971 -5.666 1.00 72.19 182 VAL A N 1
ATOM 1468 C CA . VAL A 1 182 ? 18.862 11.327 -5.822 1.00 72.19 182 VAL A CA 1
ATOM 1469 C C . VAL A 1 182 ? 18.580 10.451 -4.618 1.00 72.19 182 VAL A C 1
ATOM 1471 O O . VAL A 1 182 ? 19.329 9.520 -4.341 1.00 72.19 182 VAL A O 1
ATOM 1474 N N . GLU A 1 183 ? 17.489 10.739 -3.920 1.00 80.94 183 GLU A N 1
ATOM 1475 C CA . GLU A 1 183 ? 16.936 9.867 -2.872 1.00 80.94 183 GLU A CA 1
ATOM 1476 C C . GLU A 1 183 ? 15.651 9.175 -3.342 1.00 80.94 183 GLU A C 1
ATOM 1478 O O . GLU A 1 183 ? 15.329 8.075 -2.893 1.00 80.94 183 GLU A O 1
ATOM 1483 N N . HIS A 1 184 ? 14.945 9.793 -4.295 1.00 79.88 184 HIS A N 1
ATOM 1484 C CA . HIS A 1 184 ? 13.681 9.304 -4.823 1.00 79.88 184 HIS A CA 1
ATOM 1485 C C . HIS A 1 184 ? 13.647 9.384 -6.348 1.00 79.88 184 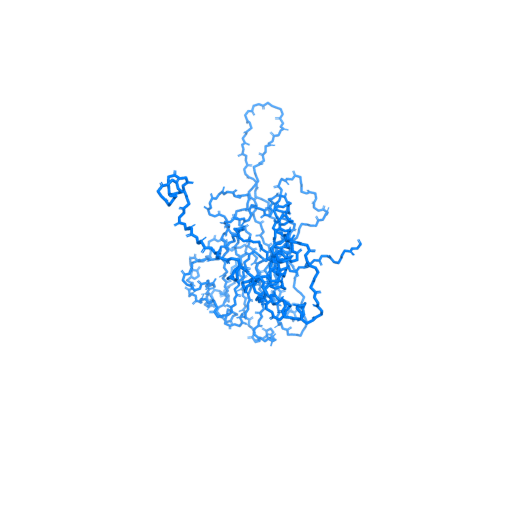HIS A C 1
ATOM 1487 O O . HIS A 1 184 ? 14.028 10.395 -6.938 1.00 79.88 184 HIS A O 1
ATOM 1493 N N . LEU A 1 185 ? 13.134 8.329 -6.975 1.00 78.00 185 LEU A N 1
ATOM 1494 C CA . LEU A 1 185 ? 12.808 8.284 -8.397 1.00 78.00 185 LEU A CA 1
ATOM 1495 C C . LEU A 1 185 ? 11.299 8.109 -8.537 1.00 78.00 185 LEU A C 1
ATOM 1497 O O . LEU A 1 185 ? 10.703 7.308 -7.821 1.00 78.00 185 LEU A O 1
ATOM 1501 N N . SER A 1 186 ? 10.669 8.838 -9.455 1.00 77.19 186 SER A N 1
ATOM 1502 C CA . SER A 1 186 ? 9.236 8.682 -9.698 1.00 77.19 186 SER A CA 1
ATOM 1503 C C . SER A 1 186 ? 8.887 8.834 -11.167 1.00 77.19 186 SER A C 1
ATOM 1505 O O . SER A 1 186 ? 9.512 9.610 -11.889 1.00 77.19 186 SER A O 1
ATOM 1507 N N . ALA A 1 187 ? 7.879 8.081 -11.587 1.00 74.75 187 ALA A N 1
ATOM 1508 C CA . ALA A 1 187 ? 7.230 8.208 -12.881 1.00 74.75 187 ALA A CA 1
ATOM 1509 C C . ALA A 1 187 ? 5.732 8.049 -12.675 1.00 74.75 187 ALA A C 1
ATOM 1511 O O . ALA A 1 187 ? 5.288 7.277 -11.830 1.00 74.75 187 ALA A O 1
ATOM 1512 N N . GLY A 1 188 ? 4.940 8.761 -13.454 1.00 72.88 188 GLY A N 1
ATOM 1513 C CA . GLY A 1 188 ? 3.502 8.651 -13.362 1.00 72.88 188 GLY A CA 1
ATOM 1514 C C . GLY A 1 188 ? 2.822 9.479 -14.420 1.00 72.88 188 GLY A C 1
ATOM 1515 O O . GLY A 1 188 ? 3.417 10.391 -14.986 1.00 72.88 188 GLY A O 1
ATOM 1516 N N . THR A 1 189 ? 1.571 9.135 -14.670 1.00 71.81 189 THR A N 1
ATOM 1517 C CA . THR A 1 189 ? 0.688 9.877 -15.558 1.00 71.81 189 THR A CA 1
ATOM 1518 C C . THR A 1 189 ? -0.420 10.512 -14.738 1.00 71.81 189 THR A C 1
ATOM 1520 O O . THR A 1 189 ? -0.876 9.957 -13.729 1.00 71.81 189 THR A O 1
ATOM 1523 N N . SER A 1 190 ? -0.868 11.681 -15.179 1.00 73.69 190 SER A N 1
ATOM 1524 C CA . SER A 1 190 ? -2.053 12.327 -14.643 1.00 73.69 190 SER A CA 1
ATOM 1525 C C . SER A 1 190 ? -2.951 12.793 -15.774 1.00 73.69 190 SER A C 1
ATOM 1527 O O . SER A 1 190 ? -2.490 13.283 -16.797 1.00 73.69 190 SER A O 1
ATOM 1529 N N . ILE A 1 191 ? -4.252 12.651 -15.581 1.00 69.12 191 ILE A N 1
ATOM 1530 C CA . ILE A 1 191 ? -5.258 13.216 -16.462 1.00 69.12 191 ILE A CA 1
ATOM 1531 C C . ILE A 1 191 ? -5.507 14.643 -15.977 1.00 69.12 191 ILE A C 1
ATOM 1533 O O . ILE A 1 191 ? -6.158 14.859 -14.951 1.00 69.12 191 ILE A O 1
ATOM 1537 N N . SER A 1 192 ? -4.971 15.626 -16.701 1.00 59.12 192 SER A N 1
ATOM 1538 C CA . SER A 1 192 ? -5.249 17.036 -16.427 1.00 59.12 192 SER A CA 1
ATOM 1539 C C . SER A 1 192 ? -6.638 17.430 -16.949 1.00 59.12 192 SER A C 1
ATOM 1541 O O . SER A 1 192 ? -7.141 16.886 -17.934 1.00 59.12 192 SER A O 1
ATOM 1543 N N . GLY A 1 193 ? -7.279 18.409 -16.300 1.00 53.12 193 GLY A N 1
ATOM 1544 C CA . GLY A 1 193 ? -8.635 18.865 -16.651 1.00 53.12 193 GLY A CA 1
ATOM 1545 C C . GLY A 1 193 ? -8.784 19.458 -18.063 1.00 53.12 193 GLY A C 1
ATOM 1546 O O . GLY A 1 193 ? -9.903 19.727 -18.491 1.00 53.12 193 GLY A O 1
ATOM 1547 N N . TRP A 1 194 ? -7.678 19.658 -18.786 1.00 43.22 194 TRP A N 1
ATOM 1548 C CA . TRP A 1 194 ? -7.651 20.207 -20.145 1.00 43.22 194 TRP A CA 1
ATOM 1549 C C . TRP A 1 194 ? -7.811 19.134 -21.226 1.00 43.22 194 TRP A C 1
ATOM 1551 O O . TRP A 1 194 ? -8.336 19.421 -22.303 1.00 43.22 194 TRP A O 1
ATOM 1561 N N . THR A 1 195 ? -7.424 17.886 -20.946 1.00 53.66 195 THR A N 1
ATOM 1562 C CA . THR A 1 195 ? -7.750 16.747 -21.808 1.00 53.66 195 THR A CA 1
ATOM 1563 C C . THR A 1 195 ? -9.225 16.404 -21.632 1.00 53.66 195 THR A C 1
ATOM 1565 O O . THR A 1 195 ? -9.603 15.691 -20.705 1.00 53.66 195 THR A O 1
ATOM 1568 N N . ARG A 1 196 ? -10.082 16.922 -22.523 1.00 47.28 196 ARG A N 1
ATOM 1569 C CA . ARG A 1 196 ? -11.454 16.420 -22.690 1.00 47.28 196 ARG A CA 1
ATOM 1570 C C . ARG A 1 196 ? -11.382 14.959 -23.124 1.00 47.28 196 ARG A C 1
ATOM 1572 O O . ARG A 1 196 ? -11.295 14.653 -24.309 1.00 47.28 196 ARG A O 1
ATOM 1579 N N . LEU A 1 197 ? -11.376 14.051 -22.158 1.00 53.53 197 LEU A N 1
ATOM 1580 C CA . LEU A 1 197 ? -11.552 12.635 -22.427 1.00 53.53 197 LEU A CA 1
ATOM 1581 C C . LEU A 1 197 ? -13.039 12.407 -22.685 1.00 53.53 197 LEU A C 1
ATOM 1583 O O . LEU A 1 197 ? -13.836 12.301 -21.761 1.00 53.53 197 LEU A O 1
ATOM 1587 N N . GLU A 1 198 ? -13.407 12.341 -23.961 1.00 51.56 198 GLU A N 1
ATOM 1588 C CA . GLU A 1 198 ? -14.749 11.964 -24.434 1.00 51.56 198 GLU A CA 1
ATOM 1589 C C . GLU A 1 198 ? -15.033 10.453 -24.268 1.00 51.56 198 GLU A C 1
ATOM 1591 O O . GLU A 1 198 ? -15.946 9.909 -24.881 1.00 51.56 198 GLU A O 1
ATOM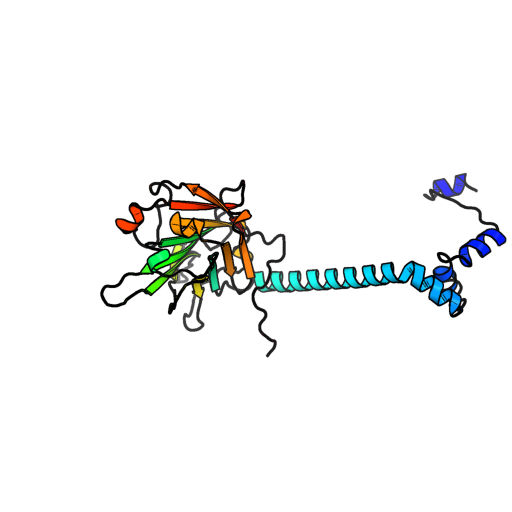 1596 N N . TYR A 1 199 ? -14.253 9.754 -23.437 1.00 54.97 199 TYR A N 1
ATOM 1597 C CA . TYR A 1 199 ? -14.233 8.297 -23.344 1.00 54.97 199 TYR A CA 1
ATOM 1598 C C . TYR A 1 199 ? -14.287 7.824 -21.886 1.00 54.97 199 TYR A C 1
ATOM 1600 O O . TYR A 1 199 ? -13.819 8.535 -20.992 1.00 54.97 199 TYR A O 1
ATOM 1608 N N . PRO A 1 200 ? -14.827 6.621 -21.611 1.00 62.34 200 PRO A N 1
ATOM 1609 C CA . PRO A 1 200 ? -14.973 6.143 -20.244 1.00 62.34 200 PRO A CA 1
ATOM 1610 C C . PRO A 1 200 ? -13.618 5.766 -19.628 1.00 62.34 200 PRO A C 1
ATOM 1612 O O . PRO A 1 200 ? -13.068 4.710 -19.916 1.00 62.34 200 PRO A O 1
ATOM 1615 N N . ILE A 1 201 ? -13.103 6.617 -18.743 1.00 71.44 201 ILE A N 1
ATOM 1616 C CA . ILE A 1 201 ? -11.885 6.371 -17.957 1.00 71.44 201 ILE A CA 1
ATOM 1617 C C . ILE A 1 201 ? -12.157 5.224 -16.970 1.00 71.44 201 ILE A C 1
ATOM 1619 O O . ILE A 1 201 ? -13.225 5.230 -16.346 1.00 71.44 201 ILE A O 1
ATOM 1623 N N . PRO A 1 202 ? -11.242 4.252 -16.797 1.00 76.88 202 PRO A N 1
ATOM 1624 C CA . PRO A 1 202 ? -11.450 3.209 -15.809 1.00 76.88 202 PRO A CA 1
ATOM 1625 C C . PRO A 1 202 ? -11.524 3.785 -14.405 1.00 76.88 202 PRO A C 1
ATOM 1627 O O . PRO A 1 202 ? -10.889 4.795 -14.090 1.00 76.88 202 PRO A O 1
ATOM 1630 N N . THR A 1 203 ? -12.314 3.142 -13.559 1.00 86.69 203 THR A N 1
ATOM 1631 C CA . THR A 1 203 ? -12.458 3.559 -12.169 1.00 86.69 203 THR A CA 1
ATOM 1632 C C . THR A 1 203 ? -11.362 2.958 -11.304 1.00 86.69 203 THR A C 1
ATOM 1634 O O . THR A 1 203 ? -10.745 1.957 -11.669 1.00 86.69 203 THR A O 1
ATOM 1637 N N . LEU A 1 204 ? -11.117 3.560 -10.140 1.00 88.81 204 LEU A N 1
ATOM 1638 C CA . LEU A 1 204 ? -10.151 3.038 -9.176 1.00 88.81 204 LEU A CA 1
ATOM 1639 C C . LEU A 1 204 ? -10.449 1.573 -8.833 1.00 88.81 204 LEU A C 1
ATOM 1641 O O . LEU A 1 204 ? -9.530 0.766 -8.826 1.00 88.81 204 LEU A O 1
ATOM 1645 N N . GLY A 1 205 ? -11.725 1.217 -8.650 1.00 88.88 205 GLY A N 1
ATOM 1646 C CA . GLY A 1 205 ? -12.176 -0.151 -8.379 1.00 88.88 205 GLY A CA 1
ATOM 1647 C C . GLY A 1 205 ? -11.827 -1.165 -9.471 1.00 88.88 205 GLY A C 1
ATOM 1648 O O . GLY A 1 205 ? -11.702 -2.343 -9.171 1.00 88.88 205 GLY A O 1
ATOM 1649 N N . GLN A 1 206 ? -11.612 -0.730 -10.716 1.00 86.44 206 GLN A N 1
ATOM 1650 C CA . GLN A 1 206 ? -11.181 -1.621 -11.799 1.00 86.44 206 GLN A CA 1
ATOM 1651 C C . GLN A 1 206 ? -9.690 -1.977 -11.734 1.00 86.44 206 GLN A C 1
ATOM 1653 O O . GLN A 1 206 ? -9.242 -2.790 -12.531 1.00 86.44 206 GLN A O 1
ATOM 1658 N N . LEU A 1 207 ? -8.918 -1.383 -10.819 1.00 87.69 207 LEU A N 1
ATOM 1659 C CA . LEU A 1 207 ? -7.542 -1.808 -10.547 1.00 87.69 207 LEU A CA 1
ATOM 1660 C C . LEU A 1 207 ? -7.475 -3.000 -9.578 1.00 87.69 207 LEU A C 1
ATOM 1662 O O . LEU A 1 207 ? -6.397 -3.563 -9.396 1.00 87.69 207 LEU A O 1
ATOM 1666 N N . ASP A 1 208 ? -8.596 -3.385 -8.964 1.00 90.00 208 ASP A N 1
ATOM 1667 C CA . ASP A 1 208 ? -8.663 -4.553 -8.088 1.00 90.00 208 ASP A CA 1
ATOM 1668 C C . ASP A 1 208 ? -8.367 -5.844 -8.863 1.00 90.00 208 ASP A C 1
ATOM 1670 O O . ASP A 1 208 ? -8.882 -6.057 -9.963 1.00 90.00 208 ASP A O 1
ATOM 1674 N N . GLY A 1 209 ? -7.517 -6.701 -8.305 1.00 85.88 209 GLY A N 1
ATOM 1675 C CA . GLY A 1 209 ? -7.074 -7.941 -8.942 1.00 85.88 209 GLY A CA 1
ATOM 1676 C C . GLY A 1 209 ? -6.057 -7.763 -10.077 1.00 85.88 209 GLY A C 1
ATOM 1677 O O . GLY A 1 209 ? -5.720 -8.746 -10.745 1.00 85.88 209 GLY A O 1
ATOM 1678 N N . THR A 1 210 ? -5.554 -6.544 -10.308 1.00 86.94 210 THR A N 1
ATOM 1679 C CA . THR A 1 210 ? -4.467 -6.314 -11.273 1.00 86.94 210 THR A CA 1
ATOM 1680 C C . THR A 1 210 ? -3.125 -6.797 -10.729 1.00 86.94 210 THR A C 1
ATOM 1682 O O . THR A 1 210 ? -2.885 -6.843 -9.519 1.00 86.94 210 THR A O 1
ATOM 1685 N N . MET A 1 211 ? -2.232 -7.166 -11.643 1.00 86.44 211 MET A N 1
ATOM 1686 C CA . MET A 1 211 ? -0.871 -7.582 -11.337 1.00 86.44 211 MET A CA 1
ATOM 1687 C C . MET A 1 211 ? 0.105 -6.462 -11.667 1.00 86.44 211 MET A C 1
ATOM 1689 O O . MET A 1 211 ? -0.010 -5.798 -12.695 1.00 86.44 211 MET A O 1
ATOM 1693 N N . VAL A 1 212 ? 1.097 -6.277 -10.808 1.00 87.69 212 VAL A N 1
ATOM 1694 C CA . VAL A 1 212 ? 2.160 -5.296 -10.980 1.00 87.69 212 VAL A CA 1
ATOM 1695 C C . VAL A 1 212 ? 3.478 -6.034 -11.152 1.00 87.69 212 VAL A C 1
ATOM 1697 O O . VAL A 1 212 ? 3.913 -6.799 -10.286 1.00 87.69 212 VAL A O 1
ATOM 1700 N N . PHE A 1 213 ? 4.119 -5.778 -12.284 1.00 85.12 213 PHE A N 1
ATOM 1701 C CA . PHE A 1 213 ? 5.448 -6.263 -12.614 1.00 85.12 213 PHE A CA 1
ATOM 1702 C C . PHE A 1 213 ? 6.429 -5.113 -12.487 1.00 85.12 213 PHE A C 1
ATOM 1704 O O . PHE A 1 213 ? 6.219 -4.052 -13.066 1.00 85.12 213 PHE A O 1
ATOM 1711 N N . VAL A 1 214 ? 7.505 -5.327 -11.741 1.00 86.38 214 VAL A N 1
ATOM 1712 C CA . VAL A 1 214 ? 8.563 -4.337 -11.562 1.00 86.38 214 VAL A CA 1
ATOM 1713 C C . VAL A 1 214 ? 9.859 -4.960 -12.068 1.00 86.38 214 VAL A C 1
ATOM 1715 O O . VAL A 1 214 ? 10.289 -6.002 -11.574 1.00 86.38 214 VAL A O 1
ATOM 1718 N N . ALA A 1 215 ? 10.470 -4.339 -13.069 1.00 85.06 215 ALA A N 1
ATOM 1719 C CA . ALA A 1 215 ? 11.749 -4.744 -13.634 1.00 85.06 215 ALA A CA 1
ATOM 1720 C C . ALA A 1 215 ? 12.723 -3.571 -13.568 1.00 85.06 215 ALA A C 1
ATOM 1722 O O . ALA A 1 215 ? 12.348 -2.430 -13.827 1.00 85.06 215 ALA A O 1
ATOM 1723 N N . ALA A 1 216 ? 13.973 -3.840 -13.220 1.00 86.81 216 ALA A N 1
ATOM 1724 C CA . ALA A 1 216 ? 15.007 -2.821 -13.137 1.00 86.81 216 ALA A CA 1
ATOM 1725 C C . ALA A 1 216 ? 16.356 -3.377 -13.586 1.00 86.81 216 ALA A C 1
ATOM 1727 O O . ALA A 1 216 ? 16.588 -4.588 -13.567 1.00 86.81 216 ALA A O 1
ATOM 1728 N N . THR A 1 217 ? 17.276 -2.489 -13.945 1.00 86.38 217 THR A N 1
ATOM 1729 C CA . THR A 1 217 ? 18.681 -2.873 -14.091 1.00 86.38 217 THR A CA 1
ATOM 1730 C C . THR A 1 217 ? 19.245 -3.316 -12.736 1.00 86.38 217 THR A C 1
ATOM 1732 O O . THR A 1 217 ? 18.956 -2.716 -11.696 1.00 86.38 217 THR A O 1
ATOM 1735 N N . ALA A 1 218 ? 20.064 -4.371 -12.725 1.00 86.88 218 ALA A N 1
ATOM 1736 C CA . ALA A 1 218 ? 20.606 -4.957 -11.498 1.00 86.88 218 ALA A CA 1
ATOM 1737 C C . ALA A 1 218 ? 21.339 -3.946 -10.588 1.00 86.88 218 ALA A C 1
ATOM 1739 O O . ALA A 1 218 ? 21.104 -3.992 -9.376 1.00 86.88 218 ALA A O 1
ATOM 1740 N N . PRO A 1 219 ? 22.163 -3.006 -11.108 1.00 86.56 219 PRO A N 1
ATOM 1741 C CA . PRO A 1 219 ? 22.815 -1.999 -10.271 1.00 86.56 219 PRO A CA 1
ATOM 1742 C C . PRO A 1 219 ? 21.817 -1.125 -9.510 1.00 86.56 219 PRO A C 1
ATOM 1744 O O . PRO A 1 219 ? 21.990 -0.905 -8.314 1.00 86.56 219 PRO A O 1
ATOM 1747 N N . LEU A 1 220 ? 20.745 -0.679 -10.172 1.00 87.06 220 LEU A N 1
ATOM 1748 C CA . LEU A 1 220 ? 19.714 0.134 -9.536 1.00 87.06 220 LEU A CA 1
ATOM 1749 C C . LEU A 1 220 ? 18.885 -0.684 -8.550 1.00 87.06 220 LEU A C 1
ATOM 1751 O O . LEU A 1 220 ? 18.635 -0.221 -7.440 1.00 87.06 220 LEU A O 1
ATOM 1755 N N . ALA A 1 221 ? 18.497 -1.904 -8.924 1.00 88.50 221 ALA A N 1
ATOM 1756 C CA . ALA A 1 221 ? 17.685 -2.778 -8.085 1.00 88.50 221 ALA A CA 1
ATOM 1757 C C . ALA A 1 221 ? 18.318 -3.015 -6.704 1.00 88.50 221 ALA A C 1
ATOM 1759 O O . ALA A 1 221 ? 17.627 -2.992 -5.688 1.00 88.50 221 ALA A O 1
ATOM 1760 N N . GLN A 1 222 ? 19.647 -3.141 -6.647 1.00 89.38 222 GLN A N 1
ATOM 1761 C CA . GLN A 1 222 ? 20.392 -3.283 -5.392 1.00 89.38 222 GLN A CA 1
ATOM 1762 C C . GLN A 1 222 ? 20.336 -2.038 -4.492 1.00 89.38 222 GLN A C 1
ATOM 1764 O O . GLN A 1 222 ? 20.529 -2.157 -3.278 1.00 89.38 222 GLN A O 1
ATOM 1769 N N . GLN A 1 223 ? 20.072 -0.855 -5.055 1.00 91.06 223 GLN A N 1
ATOM 1770 C CA . GLN A 1 223 ? 19.994 0.409 -4.316 1.00 91.06 223 GLN A CA 1
ATOM 1771 C C . GLN A 1 223 ? 18.573 0.787 -3.892 1.00 91.06 223 GLN A C 1
ATOM 1773 O O . GLN A 1 223 ? 18.412 1.736 -3.121 1.00 91.06 223 GLN A O 1
ATOM 1778 N N . ILE A 1 224 ? 17.550 0.060 -4.347 1.00 90.75 224 ILE A N 1
ATOM 1779 C CA . ILE A 1 224 ? 16.161 0.299 -3.948 1.00 90.75 224 ILE A CA 1
ATOM 1780 C C . ILE A 1 224 ? 15.995 -0.088 -2.472 1.00 90.75 224 ILE A C 1
ATOM 1782 O O . ILE A 1 224 ? 16.304 -1.203 -2.058 1.00 90.75 224 ILE A O 1
ATOM 1786 N N . ALA A 1 225 ? 15.517 0.859 -1.666 1.00 92.25 225 ALA A N 1
ATOM 1787 C CA . ALA A 1 225 ? 15.095 0.629 -0.287 1.00 92.25 225 ALA A CA 1
ATOM 1788 C C . ALA A 1 225 ? 13.609 0.272 -0.208 1.00 92.25 225 ALA A C 1
ATOM 1790 O O . ALA A 1 225 ? 13.202 -0.547 0.610 1.00 92.25 225 ALA A O 1
ATOM 1791 N N . SER A 1 226 ? 12.789 0.912 -1.040 1.00 92.31 226 SER A N 1
ATOM 1792 C CA . SER A 1 226 ? 11.373 0.583 -1.178 1.00 92.31 226 SER A CA 1
ATOM 1793 C C . SER A 1 226 ? 10.816 1.089 -2.499 1.00 92.31 226 SER A C 1
ATOM 1795 O O . SER A 1 226 ? 11.362 2.013 -3.105 1.00 92.31 226 SER A O 1
ATOM 1797 N N . TRP A 1 227 ? 9.692 0.523 -2.915 1.00 91.25 227 TRP A N 1
ATOM 1798 C CA . TRP A 1 227 ? 8.911 1.008 -4.041 1.00 91.25 227 TRP A CA 1
ATOM 1799 C C . TRP A 1 227 ? 7.429 1.070 -3.673 1.00 91.25 227 TRP A C 1
ATOM 1801 O O . TRP A 1 227 ? 6.970 0.358 -2.775 1.00 91.25 227 TRP A O 1
ATOM 1811 N N . ARG A 1 228 ? 6.676 1.944 -4.341 1.00 91.94 228 ARG A N 1
ATOM 1812 C CA . ARG A 1 228 ? 5.225 2.073 -4.178 1.00 91.94 228 ARG A CA 1
ATOM 1813 C C . ARG A 1 228 ? 4.568 2.395 -5.507 1.00 91.94 228 ARG A C 1
ATOM 1815 O O . ARG A 1 228 ? 5.026 3.293 -6.207 1.00 91.94 228 ARG A O 1
ATOM 1822 N N . LEU A 1 229 ? 3.463 1.724 -5.794 1.00 90.81 229 LEU A N 1
ATOM 1823 C CA . LEU A 1 229 ? 2.485 2.119 -6.797 1.00 90.81 229 LEU A CA 1
ATOM 1824 C C . LEU A 1 229 ? 1.342 2.850 -6.100 1.00 90.81 229 LEU A C 1
ATOM 1826 O O . LEU A 1 229 ? 0.784 2.358 -5.118 1.00 90.81 229 LEU A O 1
ATOM 1830 N N . THR A 1 230 ? 0.977 4.012 -6.622 1.00 91.31 230 THR A N 1
ATOM 1831 C CA . THR A 1 230 ? -0.138 4.801 -6.111 1.00 91.31 230 THR A CA 1
ATOM 1832 C C . THR A 1 230 ? -1.101 5.177 -7.220 1.00 91.31 230 THR A C 1
ATOM 1834 O O . THR A 1 230 ? -0.667 5.462 -8.334 1.00 91.31 230 THR A O 1
ATOM 1837 N N . ALA A 1 231 ? -2.395 5.216 -6.913 1.00 89.44 231 ALA A N 1
ATOM 1838 C CA . ALA A 1 231 ? -3.402 5.788 -7.798 1.00 89.44 231 ALA A CA 1
ATOM 1839 C C . ALA A 1 231 ? -4.399 6.624 -7.007 1.00 89.44 231 ALA A C 1
ATOM 1841 O O . ALA A 1 231 ? -4.829 6.219 -5.928 1.00 89.44 231 ALA A O 1
ATOM 1842 N N . ASN A 1 232 ? -4.751 7.805 -7.522 1.00 89.06 232 ASN A N 1
ATOM 1843 C CA . ASN A 1 232 ? -5.653 8.751 -6.848 1.00 89.06 232 ASN A CA 1
ATOM 1844 C C . ASN A 1 232 ? -5.280 9.037 -5.373 1.00 89.06 232 ASN A C 1
ATOM 1846 O O . ASN A 1 232 ? -6.138 9.351 -4.554 1.00 89.06 232 ASN A O 1
ATOM 1850 N N . GLY A 1 233 ? -3.995 8.922 -5.024 1.00 88.00 233 GLY A N 1
ATOM 1851 C CA . GLY A 1 233 ? -3.507 9.107 -3.657 1.00 88.00 233 GLY A CA 1
ATOM 1852 C C . GLY A 1 233 ? -3.585 7.873 -2.749 1.00 88.00 233 GLY A C 1
ATOM 1853 O O . GLY A 1 233 ? -3.188 7.987 -1.593 1.00 88.00 233 GLY A O 1
ATOM 1854 N N . TYR A 1 234 ? -4.024 6.706 -3.225 1.00 92.19 234 TYR A N 1
ATOM 1855 C CA . TYR A 1 234 ? -3.953 5.436 -2.489 1.00 92.19 234 TYR A CA 1
ATOM 1856 C C . TYR A 1 234 ? -2.713 4.638 -2.859 1.00 92.19 234 TYR A C 1
ATOM 1858 O O . TYR A 1 234 ? -2.351 4.594 -4.030 1.00 92.19 234 TYR A O 1
ATOM 1866 N N . VAL A 1 235 ? -2.092 3.973 -1.884 1.00 93.56 235 VAL A N 1
ATOM 1867 C CA . VAL A 1 235 ? -1.051 2.964 -2.124 1.00 93.56 235 VAL A CA 1
ATOM 1868 C C . VAL A 1 235 ? -1.719 1.671 -2.565 1.00 93.56 235 VAL A C 1
ATOM 1870 O O . VAL A 1 235 ? -2.398 1.038 -1.764 1.00 93.56 235 VAL A O 1
ATOM 1873 N N . LEU A 1 236 ? -1.521 1.286 -3.823 1.00 92.38 236 LEU A N 1
ATOM 1874 C CA . LEU A 1 236 ? -2.099 0.066 -4.388 1.00 92.38 236 LEU A CA 1
ATOM 1875 C C . LEU A 1 236 ? -1.214 -1.156 -4.149 1.00 92.38 236 LEU A C 1
ATOM 1877 O O . LEU A 1 236 ? -1.712 -2.243 -3.895 1.00 92.38 236 LEU A O 1
ATOM 1881 N N . ALA A 1 237 ? 0.098 -0.961 -4.249 1.00 91.94 237 ALA A N 1
ATOM 1882 C CA . ALA A 1 237 ? 1.101 -1.985 -4.011 1.00 91.94 237 ALA A CA 1
ATOM 1883 C C . ALA A 1 237 ? 2.391 -1.323 -3.529 1.00 91.94 237 ALA A C 1
ATOM 1885 O O . ALA A 1 237 ? 2.697 -0.183 -3.893 1.00 91.94 237 ALA A O 1
ATOM 1886 N N . SER A 1 238 ? 3.155 -2.025 -2.703 1.00 92.50 238 SER A N 1
ATOM 1887 C CA . SER A 1 238 ? 4.451 -1.556 -2.228 1.00 92.50 238 SER A CA 1
ATOM 1888 C C . SER A 1 238 ? 5.304 -2.718 -1.764 1.00 92.50 238 SER A C 1
ATOM 1890 O O . SER A 1 238 ? 4.761 -3.712 -1.296 1.00 92.50 238 SER A O 1
ATOM 1892 N N . GLY A 1 239 ? 6.619 -2.543 -1.813 1.00 90.12 239 GLY A N 1
ATOM 1893 C CA . GLY A 1 239 ? 7.571 -3.489 -1.247 1.00 90.12 239 GLY A CA 1
ATOM 1894 C C . GLY A 1 239 ? 8.786 -2.781 -0.671 1.00 90.12 239 GLY A C 1
ATOM 1895 O O . GLY A 1 239 ? 9.178 -1.706 -1.139 1.00 90.12 239 GLY A O 1
ATOM 1896 N N . THR A 1 240 ? 9.377 -3.386 0.348 1.00 91.38 240 THR A N 1
ATOM 1897 C CA . THR A 1 240 ? 10.625 -2.949 0.987 1.00 91.38 240 THR A CA 1
ATOM 1898 C C . THR A 1 240 ? 11.794 -3.839 0.576 1.00 91.38 240 THR A C 1
ATOM 1900 O O . THR A 1 240 ? 11.592 -4.949 0.100 1.00 91.38 240 THR A O 1
ATOM 1903 N N . ALA A 1 241 ? 13.031 -3.371 0.756 1.00 87.06 241 ALA A N 1
ATOM 1904 C CA . ALA A 1 241 ? 14.241 -4.120 0.399 1.00 87.06 241 ALA A CA 1
ATOM 1905 C C . ALA A 1 241 ? 14.286 -5.549 0.967 1.00 87.06 241 ALA A C 1
ATOM 1907 O O . ALA A 1 241 ? 14.809 -6.434 0.299 1.00 87.06 241 ALA A O 1
ATOM 1908 N N . ASP A 1 242 ? 13.718 -5.772 2.153 1.00 85.44 242 ASP A N 1
ATOM 1909 C CA . ASP A 1 242 ? 13.710 -7.080 2.820 1.00 85.44 242 ASP A CA 1
ATOM 1910 C C . ASP A 1 242 ? 12.697 -8.061 2.205 1.00 85.44 242 ASP A C 1
ATOM 1912 O O . ASP A 1 242 ? 12.829 -9.274 2.346 1.00 85.44 242 ASP A O 1
ATOM 1916 N N . GLU A 1 243 ? 11.688 -7.539 1.507 1.00 84.88 243 GLU A N 1
ATOM 1917 C CA . GLU A 1 243 ? 10.652 -8.316 0.820 1.00 84.88 243 GLU A CA 1
ATOM 1918 C C . GLU A 1 243 ? 10.986 -8.540 -0.659 1.00 84.88 243 GLU A C 1
ATOM 1920 O O . GLU A 1 243 ? 10.296 -9.309 -1.325 1.00 84.88 243 GLU A O 1
ATOM 1925 N N . LEU A 1 244 ? 12.000 -7.836 -1.179 1.00 84.69 244 LEU A N 1
ATOM 1926 C CA . LEU A 1 244 ? 12.348 -7.820 -2.594 1.00 84.69 244 LEU A CA 1
ATOM 1927 C C . LEU A 1 244 ? 13.286 -8.973 -2.951 1.00 84.69 244 LEU A C 1
ATOM 1929 O O . LEU A 1 244 ? 14.479 -8.951 -2.649 1.00 84.69 244 LEU A O 1
ATOM 1933 N N . GLU A 1 245 ? 12.761 -9.941 -3.693 1.00 85.81 245 GLU A N 1
ATOM 1934 C CA . GLU A 1 245 ? 13.561 -10.970 -4.346 1.00 85.81 245 GLU A CA 1
ATOM 1935 C C . GLU A 1 245 ? 13.995 -10.488 -5.740 1.00 85.81 245 GLU A C 1
ATOM 1937 O O . GLU A 1 245 ? 13.164 -10.084 -6.559 1.00 85.81 245 GLU A O 1
ATOM 1942 N N . LEU A 1 246 ? 15.310 -10.509 -5.997 1.00 86.81 246 LEU A N 1
ATOM 1943 C CA . LEU A 1 246 ? 15.908 -10.124 -7.277 1.00 86.81 246 LEU A CA 1
ATOM 1944 C C . LEU A 1 246 ? 16.135 -11.366 -8.132 1.00 86.81 246 LEU A C 1
ATOM 1946 O O . LEU A 1 246 ? 17.100 -12.104 -7.925 1.00 86.81 246 LEU A O 1
ATOM 1950 N N . VAL A 1 247 ? 15.273 -11.575 -9.121 1.00 85.00 247 VAL A N 1
ATOM 1951 C CA . VAL A 1 247 ? 15.399 -12.711 -10.039 1.00 85.00 247 VAL A CA 1
ATOM 1952 C C . VAL A 1 247 ? 16.007 -12.223 -11.352 1.00 85.00 247 VAL A C 1
ATOM 1954 O O . VAL A 1 247 ? 15.421 -11.333 -11.976 1.00 85.00 247 VAL A O 1
ATOM 1957 N N . PRO A 1 248 ? 17.159 -12.773 -11.788 1.00 82.69 248 PRO A N 1
ATOM 1958 C CA . PRO A 1 248 ? 17.725 -12.475 -13.096 1.00 82.69 248 PRO A CA 1
ATOM 1959 C C . PRO A 1 248 ? 16.701 -12.743 -14.191 1.00 82.69 248 PRO A C 1
ATOM 1961 O O . PRO A 1 248 ? 16.157 -13.844 -14.287 1.00 82.69 248 PRO A O 1
ATOM 1964 N N . ASP A 1 249 ? 16.456 -11.737 -15.016 1.00 72.00 249 ASP A N 1
ATOM 1965 C CA . ASP A 1 249 ? 15.590 -11.857 -16.173 1.00 72.00 249 ASP A CA 1
ATOM 1966 C C . ASP A 1 249 ? 16.460 -11.840 -17.423 1.00 72.00 249 ASP A C 1
ATOM 1968 O O . ASP A 1 249 ? 17.259 -10.925 -17.641 1.00 72.00 249 ASP A O 1
ATOM 1972 N N . THR A 1 250 ? 16.346 -12.879 -18.245 1.00 60.25 250 THR A N 1
ATOM 1973 C CA . THR A 1 250 ? 16.973 -12.857 -19.564 1.00 60.25 250 THR A CA 1
ATOM 1974 C C . THR A 1 250 ? 16.234 -11.816 -20.389 1.00 60.25 250 THR A C 1
ATOM 1976 O O . THR A 1 250 ? 15.036 -11.986 -20.627 1.00 60.25 250 THR A O 1
ATOM 1979 N N . ALA A 1 251 ? 16.941 -10.767 -20.820 1.00 50.88 251 ALA A N 1
ATOM 1980 C CA . ALA A 1 251 ? 16.383 -9.674 -21.616 1.00 50.88 251 ALA A CA 1
ATOM 1981 C C . ALA A 1 251 ? 15.463 -10.196 -22.740 1.00 50.88 251 ALA A C 1
ATOM 1983 O O . ALA A 1 251 ? 14.365 -9.688 -22.907 1.00 50.88 251 ALA A O 1
ATOM 1984 N N . ASP A 1 252 ? 15.798 -11.316 -23.382 1.00 46.66 252 ASP A N 1
ATOM 1985 C CA . ASP A 1 252 ? 15.003 -11.932 -24.455 1.00 46.66 252 ASP A CA 1
ATOM 1986 C C . ASP A 1 252 ? 13.542 -12.306 -24.108 1.00 46.66 252 ASP A C 1
ATOM 1988 O O . ASP A 1 252 ? 12.740 -12.484 -25.021 1.00 46.66 252 ASP A O 1
ATOM 1992 N N . LYS A 1 253 ? 13.153 -12.428 -22.827 1.00 47.28 253 LYS A N 1
ATOM 1993 C CA . LYS A 1 253 ? 11.770 -12.768 -22.406 1.00 47.28 253 LYS A CA 1
ATOM 1994 C C . LYS A 1 253 ? 11.060 -11.678 -21.602 1.00 47.28 253 LYS A C 1
ATOM 1996 O O . LYS A 1 253 ? 9.859 -11.780 -21.361 1.00 47.28 253 LYS A O 1
ATOM 2001 N N . ALA A 1 254 ? 11.781 -10.639 -21.193 1.00 46.31 254 ALA A N 1
ATOM 2002 C CA . ALA A 1 254 ? 11.224 -9.473 -20.506 1.00 46.31 254 ALA A CA 1
ATOM 2003 C C . ALA A 1 254 ? 10.686 -8.409 -21.479 1.00 46.31 254 ALA A C 1
ATOM 2005 O O . ALA A 1 254 ? 10.099 -7.417 -21.051 1.00 46.31 254 ALA A O 1
ATOM 2006 N N . VAL A 1 255 ? 10.979 -8.563 -22.777 1.00 49.94 255 VAL A N 1
ATOM 2007 C CA . VAL A 1 255 ? 11.164 -7.436 -23.705 1.00 49.94 255 VAL A CA 1
ATOM 2008 C C . VAL A 1 255 ? 10.060 -7.247 -24.750 1.00 49.94 255 VAL A C 1
ATOM 2010 O O . VAL A 1 255 ? 10.090 -6.252 -25.467 1.00 49.94 255 VAL A O 1
ATOM 2013 N N . GLU A 1 256 ? 9.034 -8.096 -24.824 1.00 47.03 256 GLU A N 1
ATOM 2014 C CA . GLU A 1 256 ? 8.105 -8.048 -25.971 1.00 47.03 256 GLU A CA 1
ATOM 2015 C C . GLU A 1 256 ? 7.247 -6.772 -26.107 1.00 47.03 256 GLU A C 1
ATOM 2017 O O . GLU A 1 256 ? 6.658 -6.566 -27.166 1.00 47.03 256 GLU A O 1
ATOM 2022 N N . ALA A 1 257 ? 7.217 -5.858 -25.129 1.00 53.56 257 ALA A N 1
ATOM 2023 C CA . ALA A 1 257 ? 6.527 -4.576 -25.307 1.00 53.56 257 ALA A CA 1
ATOM 2024 C C . ALA A 1 257 ? 7.108 -3.417 -24.479 1.00 53.56 257 ALA A C 1
ATOM 2026 O O . ALA A 1 257 ? 6.366 -2.696 -23.816 1.00 53.56 257 ALA A O 1
ATOM 2027 N N . TRP A 1 258 ? 8.426 -3.183 -24.516 1.00 61.41 258 TRP A N 1
ATOM 2028 C CA . TRP A 1 258 ? 8.932 -1.912 -23.984 1.00 61.41 258 TRP A CA 1
ATOM 2029 C C . TRP A 1 258 ? 8.346 -0.744 -24.792 1.00 61.41 258 TRP A C 1
ATOM 2031 O O . TRP A 1 258 ? 8.452 -0.744 -26.020 1.00 61.41 258 TRP A O 1
ATOM 2041 N N . PRO A 1 259 ? 7.784 0.294 -24.144 1.00 58.28 259 PRO A N 1
ATOM 2042 C CA . PRO A 1 259 ? 7.192 1.420 -24.868 1.00 58.28 259 PRO A CA 1
ATOM 2043 C C . PRO A 1 259 ? 8.189 2.205 -25.731 1.00 58.28 259 PRO A C 1
ATOM 2045 O O . PRO A 1 259 ? 7.787 2.959 -26.623 1.00 58.28 259 PRO A O 1
ATOM 2048 N N . GLU A 1 260 ? 9.477 2.055 -25.419 1.00 63.62 260 GLU A N 1
ATOM 2049 C CA . GLU A 1 260 ? 10.620 2.616 -26.127 1.00 63.62 260 GLU A CA 1
ATOM 2050 C C . GLU A 1 260 ? 11.721 1.549 -26.211 1.00 63.62 260 GLU A C 1
ATOM 2052 O O . GLU A 1 260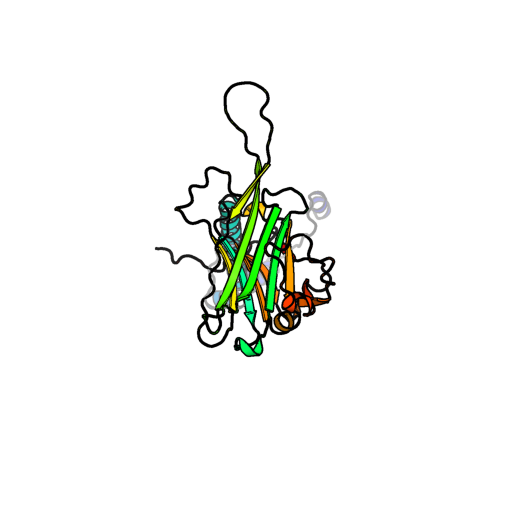 ? 11.967 0.886 -25.195 1.00 63.62 260 GLU A O 1
ATOM 2057 N N . PRO A 1 261 ? 12.410 1.407 -27.358 1.00 69.50 261 PRO A N 1
ATOM 2058 C CA . PRO A 1 261 ? 13.473 0.419 -27.525 1.00 69.50 261 PRO A CA 1
ATOM 2059 C C . PRO A 1 261 ? 14.597 0.616 -26.498 1.00 69.50 261 PRO A C 1
ATOM 2061 O O . PRO A 1 261 ? 14.838 1.730 -26.020 1.00 69.50 261 PRO A O 1
ATOM 2064 N N . LEU A 1 262 ? 15.260 -0.484 -26.142 1.00 71.62 262 LEU A N 1
ATOM 2065 C CA . LEU A 1 262 ? 16.460 -0.464 -25.306 1.00 71.62 262 LEU A CA 1
ATOM 2066 C C . LEU A 1 262 ? 17.660 0.006 -26.141 1.00 71.62 262 LEU A C 1
ATOM 2068 O O . LEU A 1 262 ? 17.768 -0.353 -27.315 1.00 71.62 262 LEU A O 1
ATOM 2072 N N . SER A 1 263 ? 18.556 0.798 -25.555 1.00 71.88 263 SER A N 1
ATOM 2073 C CA . SER A 1 263 ? 19.852 1.112 -26.169 1.00 71.88 263 SER A CA 1
ATOM 2074 C C . SER A 1 263 ? 20.817 -0.077 -26.078 1.00 71.88 263 SER A C 1
ATOM 2076 O O . SER A 1 263 ? 20.677 -0.945 -25.216 1.00 71.88 263 SER A O 1
ATOM 2078 N N . ASP A 1 264 ? 21.866 -0.079 -26.905 1.00 74.31 264 ASP A N 1
ATOM 2079 C CA . ASP A 1 264 ? 22.922 -1.101 -26.838 1.00 74.31 264 ASP A CA 1
ATOM 2080 C C . ASP A 1 264 ? 23.582 -1.162 -25.451 1.00 74.31 264 ASP A C 1
ATOM 2082 O O . ASP A 1 264 ? 23.882 -2.241 -24.948 1.00 74.31 264 ASP A O 1
ATOM 2086 N N . SER A 1 265 ? 23.756 -0.013 -24.788 1.00 71.00 265 SER A N 1
ATOM 2087 C CA . SER A 1 265 ? 24.275 0.035 -23.419 1.00 71.00 265 SER A CA 1
ATOM 2088 C C . SER A 1 265 ? 23.321 -0.624 -22.416 1.00 71.00 265 SER A C 1
ATOM 2090 O O . SER A 1 265 ? 23.776 -1.383 -21.564 1.00 71.00 265 SER A O 1
ATOM 2092 N N . GLU A 1 266 ? 22.007 -0.419 -22.540 1.00 69.44 266 GLU A N 1
ATOM 2093 C CA . GLU A 1 266 ? 20.991 -1.043 -21.678 1.00 69.44 266 GLU A CA 1
ATOM 2094 C C . GLU A 1 266 ? 20.887 -2.562 -21.888 1.00 69.44 266 GLU A C 1
ATOM 2096 O O . GLU A 1 266 ? 20.606 -3.295 -20.937 1.00 69.44 266 GLU A O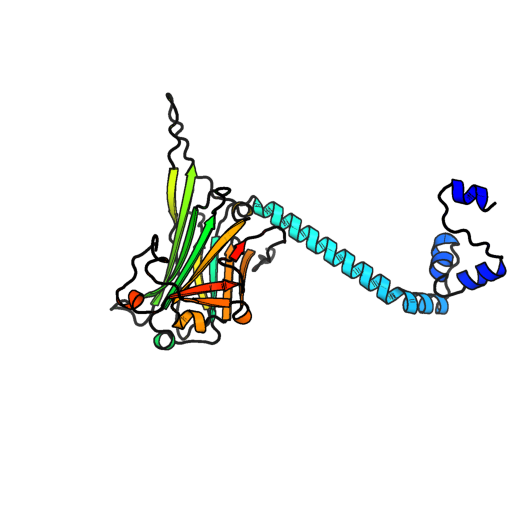 1
ATOM 2101 N N . LEU A 1 267 ? 21.147 -3.048 -23.107 1.00 74.00 267 LEU A N 1
ATOM 2102 C CA . LEU A 1 267 ? 21.169 -4.481 -23.427 1.00 74.00 267 LEU A CA 1
ATOM 2103 C C . LEU A 1 267 ? 22.358 -5.217 -22.793 1.00 74.00 267 LEU A C 1
ATOM 2105 O O . LEU A 1 267 ? 22.281 -6.421 -22.555 1.00 74.00 267 LEU A O 1
ATOM 2109 N N . THR A 1 268 ? 23.453 -4.509 -22.496 1.00 76.38 268 THR A N 1
ATOM 2110 C CA . THR A 1 268 ? 24.635 -5.105 -21.844 1.00 76.38 268 THR A CA 1
ATOM 2111 C C . THR A 1 268 ? 24.508 -5.234 -20.326 1.00 76.38 268 THR A C 1
ATOM 2113 O O . THR A 1 268 ? 25.301 -5.941 -19.701 1.00 76.38 268 THR A O 1
ATOM 2116 N N . VAL A 1 269 ? 23.526 -4.565 -19.715 1.00 77.94 269 VAL A N 1
ATOM 2117 C CA . VAL A 1 269 ? 23.314 -4.584 -18.264 1.00 77.94 269 VAL A CA 1
ATOM 2118 C C . VAL A 1 269 ? 22.371 -5.726 -17.897 1.00 77.94 269 VAL A C 1
ATOM 2120 O O . VAL A 1 269 ? 21.345 -5.933 -18.537 1.00 77.94 269 VAL A O 1
ATOM 2123 N N . LEU A 1 270 ? 22.698 -6.465 -16.833 1.00 82.56 270 LEU A N 1
ATOM 2124 C CA . LEU A 1 270 ? 21.810 -7.504 -16.316 1.00 82.56 270 LEU A CA 1
ATOM 2125 C C . LEU A 1 270 ? 20.496 -6.884 -15.825 1.00 82.56 270 LEU A C 1
ATOM 2127 O O . LEU A 1 270 ? 20.505 -5.960 -15.008 1.00 82.56 270 LEU A O 1
ATOM 2131 N N . TRP A 1 271 ? 19.379 -7.444 -16.273 1.00 82.75 271 TRP A N 1
ATOM 2132 C CA . TRP A 1 271 ? 18.043 -7.081 -15.819 1.00 82.75 271 TRP A CA 1
ATOM 2133 C C . TRP A 1 271 ? 17.571 -8.023 -14.722 1.00 82.75 271 TRP A C 1
ATOM 2135 O O . TRP A 1 271 ? 17.864 -9.220 -14.732 1.00 82.75 271 TRP A O 1
ATOM 2145 N N . VAL A 1 272 ? 16.838 -7.470 -13.761 1.00 86.88 272 VAL A N 1
ATOM 2146 C CA . VAL A 1 272 ? 16.223 -8.238 -12.683 1.00 86.88 272 VAL A CA 1
ATOM 2147 C C . VAL A 1 272 ? 14.761 -7.855 -12.530 1.00 86.88 272 VAL A C 1
ATOM 2149 O O . VAL A 1 272 ? 14.390 -6.683 -12.645 1.00 86.88 272 VAL A O 1
ATOM 2152 N N . ARG A 1 273 ? 13.929 -8.852 -12.239 1.00 85.25 273 ARG A N 1
ATOM 2153 C CA . ARG A 1 273 ? 12.571 -8.630 -11.746 1.00 85.25 273 ARG A CA 1
ATOM 2154 C C . ARG A 1 273 ? 12.585 -8.528 -10.233 1.00 85.25 273 ARG A C 1
ATOM 2156 O O . ARG A 1 273 ? 13.353 -9.213 -9.561 1.00 85.25 273 ARG A O 1
ATOM 2163 N N . LEU A 1 274 ? 11.725 -7.652 -9.736 1.00 86.56 274 LEU A N 1
ATOM 2164 C CA . LEU A 1 274 ? 11.527 -7.348 -8.330 1.00 86.56 274 LEU A CA 1
ATOM 2165 C C . LEU A 1 274 ? 10.210 -7.992 -7.888 1.00 86.56 274 LEU A C 1
ATOM 2167 O O . LEU A 1 274 ? 9.131 -7.517 -8.254 1.00 86.56 274 LEU A O 1
ATOM 2171 N N . PHE A 1 275 ? 10.295 -9.064 -7.104 1.00 84.06 275 PHE A N 1
ATOM 2172 C CA . PHE A 1 275 ? 9.130 -9.786 -6.587 1.00 84.06 275 PHE A CA 1
ATOM 2173 C C . PHE A 1 275 ? 9.018 -9.691 -5.074 1.00 84.06 275 PHE A C 1
ATOM 2175 O O . PHE A 1 275 ? 10.002 -9.412 -4.398 1.00 84.06 275 PHE A O 1
ATOM 2182 N N . SER A 1 276 ? 7.821 -9.963 -4.557 1.00 80.94 276 SER A N 1
ATOM 2183 C CA . SER A 1 276 ? 7.674 -10.362 -3.161 1.00 80.94 276 SER A CA 1
ATOM 2184 C C . SER A 1 276 ? 8.167 -11.802 -3.006 1.00 80.94 276 SER A C 1
ATOM 2186 O O . SER A 1 276 ? 7.899 -12.630 -3.880 1.00 80.94 276 SER A O 1
ATOM 2188 N N . THR A 1 277 ? 8.875 -12.105 -1.919 1.00 76.38 277 THR A N 1
ATOM 2189 C CA . THR A 1 277 ? 9.384 -13.450 -1.609 1.00 76.38 277 THR A CA 1
ATOM 2190 C C . THR A 1 277 ? 8.325 -14.534 -1.843 1.00 76.38 277 THR A C 1
ATOM 2192 O O . THR A 1 277 ? 7.283 -14.550 -1.189 1.00 76.38 277 THR A O 1
ATOM 2195 N N . GLY A 1 278 ? 8.600 -15.466 -2.761 1.00 75.94 278 GLY A N 1
ATOM 2196 C CA . GLY A 1 278 ? 7.692 -16.579 -3.079 1.00 75.94 278 GLY A CA 1
ATOM 2197 C C . GLY A 1 278 ? 6.556 -16.261 -4.063 1.00 75.94 278 GLY A C 1
ATOM 2198 O O . GLY A 1 278 ? 5.719 -17.130 -4.318 1.00 75.94 278 GLY A O 1
ATOM 2199 N N . HIS A 1 279 ? 6.533 -15.065 -4.653 1.00 80.31 279 HIS A N 1
ATOM 2200 C CA . HIS A 1 279 ? 5.554 -14.649 -5.658 1.00 80.31 279 HIS A CA 1
ATOM 2201 C C . HIS A 1 279 ? 6.222 -14.290 -6.993 1.00 80.31 279 HIS A C 1
ATOM 2203 O O . HIS A 1 279 ? 7.410 -14.002 -7.065 1.00 80.31 279 HIS A O 1
ATOM 2209 N N . THR A 1 280 ? 5.447 -14.301 -8.081 1.00 80.12 280 THR A N 1
ATOM 2210 C CA . THR A 1 280 ? 5.917 -13.958 -9.442 1.00 80.12 280 THR A CA 1
ATOM 2211 C C . THR A 1 280 ? 5.407 -12.604 -9.937 1.00 80.12 280 THR A C 1
ATOM 2213 O O . THR A 1 280 ? 5.598 -12.257 -11.100 1.00 80.12 280 THR A O 1
ATOM 2216 N N . HIS A 1 281 ? 4.707 -11.862 -9.082 1.00 82.50 281 HIS A N 1
ATOM 2217 C CA . HIS A 1 281 ? 4.154 -10.532 -9.328 1.00 82.50 281 HIS A CA 1
ATOM 2218 C C . HIS A 1 281 ? 3.690 -9.936 -7.995 1.00 82.50 281 HIS A C 1
ATOM 2220 O O . HIS A 1 281 ? 3.622 -10.636 -6.983 1.00 82.50 281 HIS A O 1
ATOM 2226 N N . TRP A 1 282 ? 3.332 -8.657 -8.010 1.00 88.38 282 TRP A N 1
ATOM 2227 C CA . TRP A 1 282 ? 2.622 -8.018 -6.908 1.00 88.38 282 TRP A CA 1
ATOM 2228 C C . TRP A 1 282 ? 1.145 -7.905 -7.262 1.00 88.38 282 TRP A C 1
ATOM 2230 O O . TRP A 1 282 ? 0.815 -7.528 -8.382 1.00 88.38 282 TRP A O 1
ATOM 2240 N N . SER A 1 283 ? 0.252 -8.233 -6.337 1.00 88.62 283 SER A N 1
ATOM 2241 C CA . SER A 1 283 ? -1.192 -8.117 -6.550 1.00 88.62 283 SER A CA 1
ATOM 2242 C C . SER A 1 283 ? -1.721 -6.814 -5.967 1.00 88.62 283 SER A C 1
ATOM 2244 O O . SER A 1 283 ? -1.403 -6.472 -4.827 1.00 88.62 283 SER A O 1
ATOM 2246 N N . VAL A 1 284 ? -2.568 -6.118 -6.719 1.00 89.56 284 VAL A N 1
ATOM 2247 C CA . VAL A 1 284 ? -3.450 -5.092 -6.160 1.00 89.56 284 VAL A CA 1
ATOM 2248 C C . VAL A 1 284 ? -4.697 -5.803 -5.649 1.00 89.56 284 VAL A C 1
ATOM 2250 O O . VAL A 1 284 ? -5.411 -6.420 -6.434 1.00 89.56 284 VAL A O 1
ATOM 2253 N N . ASP A 1 285 ? -4.937 -5.740 -4.343 1.00 89.75 285 ASP A N 1
ATOM 2254 C CA . ASP A 1 285 ? -6.093 -6.366 -3.699 1.00 89.75 285 ASP A CA 1
ATOM 2255 C C . ASP A 1 285 ? -6.804 -5.349 -2.808 1.00 89.75 285 ASP A C 1
ATOM 2257 O O . ASP A 1 285 ? -6.215 -4.763 -1.895 1.00 89.75 285 ASP A O 1
ATOM 2261 N N . PHE A 1 286 ? -8.082 -5.127 -3.092 1.00 91.69 286 PHE A N 1
ATOM 2262 C CA . PHE A 1 286 ? -8.950 -4.250 -2.324 1.00 91.69 286 PHE A CA 1
ATOM 2263 C C . PHE A 1 286 ? -9.813 -5.002 -1.313 1.00 91.69 286 PHE A C 1
ATOM 2265 O O . PHE A 1 286 ? -10.771 -4.421 -0.796 1.00 91.69 286 PHE A O 1
ATOM 2272 N N . SER A 1 287 ? -9.514 -6.262 -0.987 1.00 88.75 287 SER A N 1
ATOM 2273 C CA . SER A 1 287 ? -10.106 -6.961 0.161 1.00 88.75 287 SER A CA 1
ATOM 2274 C C . SER A 1 287 ? -9.895 -6.159 1.454 1.00 88.75 287 SER A C 1
ATOM 2276 O O . SER A 1 287 ? -10.849 -5.930 2.207 1.00 88.75 287 SER A O 1
ATOM 2278 N N . ASP A 1 288 ? -8.695 -5.598 1.616 1.00 86.50 288 ASP A N 1
ATOM 2279 C CA . ASP A 1 288 ? -8.362 -4.577 2.603 1.00 86.50 288 ASP A CA 1
ATOM 2280 C C . ASP A 1 288 ? -8.506 -3.155 2.041 1.00 86.50 288 ASP A C 1
ATOM 2282 O O . ASP A 1 288 ? -8.644 -2.931 0.840 1.00 86.50 288 ASP A O 1
ATOM 2286 N N . THR A 1 289 ? -8.550 -2.154 2.926 1.00 89.25 289 THR A N 1
ATOM 2287 C CA . THR A 1 289 ? -8.634 -0.743 2.503 1.00 89.25 289 THR A CA 1
ATOM 2288 C C . THR A 1 289 ? -7.233 -0.215 2.214 1.00 89.25 289 THR A C 1
ATOM 2290 O O . THR A 1 289 ? -6.435 -0.136 3.154 1.00 89.25 289 THR A O 1
ATOM 2293 N N . PRO A 1 290 ? -6.924 0.189 0.969 1.00 90.62 290 PRO A N 1
ATOM 2294 C CA . PRO A 1 290 ? -5.647 0.799 0.639 1.00 90.62 290 PRO A CA 1
ATOM 2295 C C . PRO A 1 290 ? -5.368 2.029 1.497 1.00 90.62 290 PRO A C 1
ATOM 2297 O O . PRO A 1 290 ? -6.253 2.840 1.783 1.00 90.62 290 PRO A O 1
ATOM 2300 N N . ARG A 1 291 ? -4.107 2.207 1.888 1.00 89.94 291 ARG A N 1
ATOM 2301 C CA . ARG A 1 291 ? -3.695 3.378 2.662 1.00 89.94 291 ARG A CA 1
ATOM 2302 C C . ARG A 1 291 ? -3.663 4.616 1.767 1.00 89.94 291 ARG A C 1
ATOM 2304 O O . ARG A 1 291 ? -3.011 4.610 0.725 1.00 89.94 291 ARG A O 1
ATOM 2311 N N . ARG A 1 292 ? -4.272 5.714 2.217 1.00 87.94 292 ARG A N 1
ATOM 2312 C CA . ARG A 1 292 ? -4.141 7.029 1.575 1.00 87.94 292 ARG A CA 1
ATOM 2313 C C . ARG A 1 292 ? -2.787 7.666 1.926 1.00 87.94 292 ARG A C 1
ATOM 2315 O O . ARG A 1 292 ? -2.397 7.704 3.092 1.00 87.94 292 ARG A O 1
ATOM 2322 N N . VAL A 1 293 ? -2.056 8.134 0.917 1.00 81.81 293 VAL A N 1
ATOM 2323 C CA . VAL A 1 293 ? -0.742 8.800 1.037 1.00 81.81 293 VAL A CA 1
ATOM 2324 C C . VAL A 1 293 ? -0.900 10.277 1.384 1.00 81.81 293 VAL A C 1
ATOM 2326 O O . VAL A 1 293 ? -0.059 10.833 2.085 1.00 81.81 293 VAL A O 1
ATOM 2329 N N . TRP A 1 294 ? -1.981 10.901 0.914 1.00 66.44 294 TRP A N 1
ATOM 2330 C CA . TRP A 1 294 ? -2.275 12.311 1.137 1.00 66.44 294 TRP A CA 1
ATOM 2331 C C . TRP A 1 294 ? -3.772 12.510 1.365 1.00 66.44 294 TRP A C 1
ATOM 2333 O O . TRP A 1 294 ? -4.589 12.149 0.518 1.00 66.44 294 TRP A O 1
ATOM 2343 N N . THR A 1 295 ? -4.131 13.082 2.507 1.00 48.94 295 THR A N 1
ATOM 2344 C CA . THR A 1 295 ? -5.421 13.746 2.697 1.00 48.94 295 THR A CA 1
ATOM 2345 C C . THR A 1 295 ? -5.254 15.193 2.250 1.00 48.94 295 THR A C 1
ATOM 2347 O O . THR A 1 295 ? -4.336 15.847 2.748 1.00 48.94 295 THR A O 1
ATOM 2350 N N . PRO A 1 296 ? -6.104 15.715 1.348 1.00 44.97 296 PRO A N 1
ATOM 2351 C CA . PRO A 1 296 ? -6.221 17.154 1.215 1.00 44.97 296 PRO A CA 1
ATOM 2352 C C . PRO A 1 296 ? -6.543 17.720 2.589 1.00 44.97 296 PRO A C 1
ATOM 2354 O O . PRO A 1 296 ? -7.491 17.253 3.224 1.00 44.97 296 PRO A O 1
ATOM 2357 N N . ASP A 1 297 ? -5.760 18.693 3.054 1.00 35.28 297 ASP A N 1
ATOM 2358 C CA . ASP A 1 297 ? -6.216 19.537 4.151 1.00 35.28 297 ASP A CA 1
ATOM 2359 C C . ASP A 1 297 ? -7.590 20.069 3.737 1.00 35.28 297 ASP A C 1
ATOM 2361 O O . ASP A 1 297 ? -7.744 20.625 2.643 1.00 35.28 297 ASP A O 1
ATOM 2365 N N . ALA A 1 298 ? -8.601 19.793 4.563 1.00 31.11 298 ALA A N 1
ATOM 2366 C CA . ALA A 1 298 ? -9.946 20.295 4.351 1.00 31.11 298 ALA A CA 1
ATOM 2367 C C . ALA A 1 298 ? -9.846 21.821 4.230 1.00 31.11 298 ALA A C 1
ATOM 2369 O O . ALA A 1 298 ? -9.509 22.503 5.199 1.00 31.11 298 ALA A O 1
ATOM 2370 N N . THR A 1 299 ? -10.040 22.318 3.010 1.00 31.47 299 THR A N 1
ATOM 2371 C CA . THR A 1 299 ? -10.107 23.747 2.696 1.00 31.47 299 THR A CA 1
ATOM 2372 C C . THR A 1 299 ? -11.528 24.239 2.877 1.00 31.47 299 THR A C 1
ATOM 2374 O O . THR A 1 299 ? -12.465 23.461 2.579 1.00 31.47 299 THR A O 1
#

Sequence (299 aa):
MALKARKAGIEFVDVLHRERLRILLDGPDGLAARFQFLRIPLSEAEQATFFARWGTQIQQLVTQRFENVERKLYRLEFLQECNSPVRSIWVLLSLKRRFTTDELGHFRVLVSVVDLHGNSRLIATDLVVRDKISEDSRSLVSASANSTWILPVRFGDGGTEAEESERKIRISEGWTTMREGVEHLSAGTSISGWTRLEYPIPTLGQLDGTMVFVAATAPLAQQIASWRLTANGYVLASGTADELELVPDTADKAVEAWPEPLSDSELTVLWVRLFSTGHTHWSVDFSDTPRRVWTPDAT

Radius of gyration: 30.3 Å; chains: 1; bounding box: 65×55×92 Å